Protein 8D8I (pdb70)

B-factor: mean 77.83, std 13.26, range [54.93, 126.54]

Sequence (221 aa):
PTVEDVISQVARAHREIFTRTVQEIWEDFSMSFTPAVREVVEFAKHIPGFRDLSQHDQVTLLKAGTFEVLMVRFASLFNVKDQTVMFLSRTTYSLQELGAMGMGDLLSAMFDFSEKLNSLALTEEELGLFTAVVLVSADRSGMENSASVEQLQETLLRALRALVLKNRPLETSRFTKLLLKLPDLRTLNNMHSEKLLSFRVTHRLITLADHIAQIITQDFA

Structure (mmCIF, N/CA/C/O backbone):
data_8D8I
#
_entry.id   8D8I
#
_cell.length_a   115.073
_cell.length_b   115.073
_cell.length_c   107.32
_cell.angle_alpha   90
_cell.angle_beta   90
_cell.angle_gamma   120
#
_symmetry.space_group_name_H-M   'H 3 2'
#
loop_
_entity.id
_entity.type
_entity.pdbx_description
1 polymer 'Nuclear receptor subfamily 1 group D member 1'
2 polymer 'Nuclear receptor corepressor 1'
3 non-polymer "(4S)-6-[([1,1'-biphenyl]-2-yl)oxy]-3-chloro[1,2,4]triazolo[4,3-b]pyridazine"
4 water water
#
loop_
_atom_site.group_PDB
_atom_site.id
_atom_site.type_symbol
_atom_site.label_atom_id
_atom_site.label_alt_id
_atom_site.label_comp_id
_atom_site.label_asym_id
_atom_site.label_entity_id
_atom_site.label_seq_id
_atom_site.pdbx_PDB_ins_code
_atom_site.Cartn_x
_atom_site.Cartn_y
_atom_site.Cartn_z
_atom_site.occupancy
_atom_site.B_iso_or_equiv
_atom_site.auth_seq_id
_atom_site.auth_comp_id
_atom_site.auth_asym_id
_atom_site.auth_atom_id
_atom_site.pdbx_PDB_model_num
ATOM 1 N N . PRO A 1 7 ? 0.514 -23.919 32.789 1 98.71 283 PRO A N 1
ATOM 2 C CA . PRO A 1 7 ? 0.229 -24.888 31.721 1 98.56 283 PRO A CA 1
ATOM 3 C C . PRO A 1 7 ? 1.081 -26.161 31.803 1 98.17 283 PRO A C 1
ATOM 4 O O . PRO A 1 7 ? 1.938 -26.293 32.688 1 98.05 283 PRO A O 1
ATOM 8 N N . THR A 1 8 ? 0.823 -27.119 30.897 1 97.64 284 THR A N 1
ATOM 9 C CA . THR A 1 8 ? 1.582 -28.364 30.889 1 97.67 284 THR A CA 1
ATOM 10 C C . THR A 1 8 ? 2.94 -28.197 30.202 1 96.83 284 THR A C 1
ATOM 11 O O . THR A 1 8 ? 3.144 -27.211 29.496 1 97.05 284 THR A O 1
ATOM 15 N N . VAL A 1 9 ? 3.87 -29.151 30.404 1 95.79 285 VAL A N 1
ATOM 16 C CA . VAL A 1 9 ? 5.212 -29.107 29.809 1 95.2 285 VAL A CA 1
ATOM 17 C C . VAL A 1 9 ? 5.148 -29.054 28.264 1 94.74 285 VAL A C 1
ATOM 18 O O . VAL A 1 9 ? 5.858 -28.244 27.661 1 95.06 285 VAL A O 1
ATOM 22 N N . GLU A 1 10 ? 4.26 -29.849 27.636 1 93.6 286 GLU A N 1
ATOM 23 C CA . GLU A 1 10 ? 4.119 -29.818 26.18 1 92.73 286 GLU A CA 1
ATOM 24 C C . GLU A 1 10 ? 3.539 -28.497 25.677 1 91.31 286 GLU A C 1
ATOM 25 O O . GLU A 1 10 ? 3.8 -28.147 24.536 1 91.68 286 GLU A O 1
ATOM 31 N N . ASP A 1 11 ? 2.806 -27.739 26.52 1 89.9 287 ASP A N 1
ATOM 32 C CA . ASP A 1 11 ? 2.264 -26.417 26.154 1 89.11 287 ASP A CA 1
ATOM 33 C C . ASP A 1 11 ? 3.403 -25.386 26.097 1 87.17 287 ASP A C 1
ATOM 34 O O . ASP A 1 11 ? 3.448 -24.557 25.186 1 87 287 ASP A O 1
ATOM 39 N N . VAL A 1 12 ? 4.319 -25.452 27.085 1 85.51 288 VAL A N 1
ATOM 40 C CA . VAL A 1 12 ? 5.494 -24.589 27.207 1 84.18 288 VAL A CA 1
ATOM 41 C C . VAL A 1 12 ? 6.43 -24.798 26.015 1 82.53 288 VAL A C 1
ATOM 42 O O . VAL A 1 12 ? 6.732 -23.837 25.319 1 82.62 288 VAL A O 1
ATOM 46 N N . ILE A 1 13 ? 6.827 -26.054 25.729 1 81.12 289 ILE A N 1
ATOM 47 C CA . ILE A 1 13 ? 7.682 -26.379 24.585 1 80.56 289 ILE A CA 1
ATOM 48 C C . ILE A 1 13 ? 7.079 -25.861 23.277 1 80.86 289 ILE A C 1
ATOM 49 O O . ILE A 1 13 ? 7.744 -25.112 22.571 1 80.8 289 ILE A O 1
ATOM 54 N N . SER A 1 14 ? 5.799 -26.187 23.006 1 81.12 290 SER A N 1
ATOM 55 C CA . SER A 1 14 ? 5.095 -25.774 21.791 1 82.12 290 SER A CA 1
ATOM 56 C C . SER A 1 14 ? 5.022 -24.263 21.608 1 81.93 290 SER A C 1
ATOM 57 O O . SER A 1 14 ? 5.247 -23.767 20.509 1 81.65 290 SER A O 1
ATOM 60 N N . GLN A 1 15 ? 4.708 -23.535 22.685 1 81.85 291 GLN A N 1
ATOM 61 C CA . GLN A 1 15 ? 4.552 -22.092 22.615 1 82 291 GLN A CA 1
ATOM 62 C C . GLN A 1 15 ? 5.876 -21.329 22.484 1 81.55 291 GLN A C 1
ATOM 63 O O . GLN A 1 15 ? 5.991 -20.431 21.64 1 81.57 291 GLN A O 1
ATOM 69 N N . VAL A 1 16 ? 6.866 -21.689 23.321 1 80.74 292 VAL A N 1
ATOM 70 C CA . VAL A 1 16 ? 8.199 -21.086 23.312 1 80.4 292 VAL A CA 1
ATOM 71 C C . VAL A 1 16 ? 8.923 -21.352 21.965 1 80.2 292 VAL A C 1
ATOM 72 O O . VAL A 1 16 ? 9.564 -20.446 21.421 1 80.22 292 VAL A O 1
ATOM 76 N N . ALA A 1 17 ? 8.79 -22.584 21.415 1 79.71 293 ALA A N 1
ATOM 77 C CA . ALA A 1 17 ? 9.415 -22.962 20.137 1 79.32 293 ALA A CA 1
ATOM 78 C C . ALA A 1 17 ? 8.757 -22.287 18.934 1 78.88 293 ALA A C 1
ATOM 79 O O . ALA A 1 17 ? 9.433 -21.979 17.949 1 78.72 293 ALA A O 1
ATOM 81 N N . ARG A 1 18 ? 7.446 -22.042 19.021 1 78.52 294 ARG A N 1
ATOM 82 C CA . ARG A 1 18 ? 6.714 -21.376 17.96 1 78.71 294 ARG A CA 1
ATOM 83 C C . ARG A 1 18 ? 7.169 -19.926 17.869 1 78.05 294 ARG A C 1
ATOM 84 O O . ARG A 1 18 ? 7.567 -19.486 16.781 1 78.14 294 ARG A O 1
ATOM 92 N N . ALA A 1 19 ? 7.185 -19.201 19.016 1 77.02 295 ALA A N 1
ATOM 93 C CA . ALA A 1 19 ? 7.65 -17.812 19.05 1 76.79 295 ALA A CA 1
ATOM 94 C C . ALA A 1 19 ? 9.116 -17.68 18.626 1 76.98 295 ALA A C 1
ATOM 95 O O . ALA A 1 19 ? 9.505 -16.667 18.052 1 77.48 295 ALA A O 1
ATOM 97 N N . HIS A 1 20 ? 9.921 -18.711 18.88 1 76.47 296 HIS A N 1
ATOM 98 C CA . HIS A 1 20 ? 11.318 -18.731 18.497 1 76.6 296 HIS A CA 1
ATOM 99 C C . HIS A 1 20 ? 11.485 -18.74 16.963 1 77.85 296 HIS A C 1
ATOM 100 O O . HIS A 1 20 ? 12.345 -18.029 16.442 1 77.87 296 HIS A O 1
ATOM 107 N N . ARG A 1 21 ? 10.646 -19.506 16.239 1 78.83 297 ARG A N 1
ATOM 108 C CA . ARG A 1 21 ? 10.682 -19.551 14.771 1 80.09 297 ARG A CA 1
ATOM 109 C C . ARG A 1 21 ? 10.098 -18.274 14.148 1 81.29 297 ARG A C 1
ATOM 110 O O . ARG A 1 21 ? 10.615 -17.812 13.133 1 81.24 297 ARG A O 1
ATOM 118 N N . GLU A 1 22 ? 8.981 -17.747 14.715 1 82.2 298 GLU A N 1
ATOM 119 C CA . GLU A 1 22 ? 8.295 -16.548 14.216 1 83.34 298 GLU A CA 1
ATOM 120 C C . GLU A 1 22 ? 9.174 -15.304 14.307 1 84.11 298 GLU A C 1
ATOM 121 O O . GLU A 1 22 ? 9.325 -14.59 13.317 1 84.77 298 GLU A O 1
ATOM 127 N N . ILE A 1 23 ? 9.75 -15.037 15.497 1 83.92 299 ILE A N 1
ATOM 128 C CA . ILE A 1 23 ? 10.524 -13.834 15.792 1 84.01 299 ILE A CA 1
ATOM 129 C C . ILE A 1 23 ? 11.999 -13.883 15.385 1 84.91 299 ILE A C 1
ATOM 130 O O . ILE A 1 23 ? 12.48 -12.952 14.739 1 85.14 299 ILE A O 1
ATOM 135 N N . PHE A 1 24 ? 12.723 -14.938 15.771 1 85.54 300 PHE A N 1
ATOM 136 C CA . PHE A 1 24 ? 14.154 -15.015 15.498 1 86.47 300 PHE A CA 1
ATOM 137 C C . PHE A 1 24 ? 14.504 -15.581 14.087 1 88.9 300 PHE A C 1
ATOM 138 O O . PHE A 1 24 ? 14.928 -14.81 13.214 1 89.45 300 PHE A O 1
ATOM 146 N N . THR A 1 25 ? 14.323 -16.907 13.872 1 89.94 301 THR A N 1
ATOM 147 C CA . THR A 1 25 ? 14.628 -17.617 12.624 1 91.4 301 THR A CA 1
ATOM 148 C C . THR A 1 25 ? 13.749 -17.144 11.44 1 92.14 301 THR A C 1
ATOM 149 O O . THR A 1 25 ? 12.648 -17.655 11.216 1 92.31 301 THR A O 1
ATOM 153 N N . ARG A 1 53 ? 32.711 -1.54 3.477 1 105.92 430 ARG A N 1
ATOM 154 C CA . ARG A 1 53 ? 33.755 -2.18 4.28 1 106.49 430 ARG A CA 1
ATOM 155 C C . ARG A 1 53 ? 34.646 -1.188 5.043 1 106.15 430 ARG A C 1
ATOM 156 O O . ARG A 1 53 ? 35.745 -1.546 5.466 1 106.37 430 ARG A O 1
ATOM 164 N N . THR A 1 54 ? 34.167 0.044 5.236 1 105.44 431 THR A N 1
ATOM 165 C CA . THR A 1 54 ? 34.877 1.047 6.022 1 105.36 431 THR A CA 1
ATOM 166 C C . THR A 1 54 ? 34.269 1.073 7.432 1 104.89 431 THR A C 1
ATOM 167 O O . THR A 1 54 ? 33.07 0.84 7.59 1 104.91 431 THR A O 1
ATOM 171 N N . VAL A 1 55 ? 35.084 1.378 8.456 1 104.21 432 VAL A N 1
ATOM 172 C CA . VAL A 1 55 ? 34.671 1.399 9.871 1 103.96 432 VAL A CA 1
ATOM 173 C C . VAL A 1 55 ? 33.316 2.058 10.11 1 103.5 432 VAL A C 1
ATOM 174 O O . VAL A 1 55 ? 32.501 1.507 10.851 1 103.7 432 VAL A O 1
ATOM 178 N N . GLN A 1 56 ? 33.062 3.209 9.464 1 102.61 433 GLN A N 1
ATOM 179 C CA . GLN A 1 56 ? 31.793 3.897 9.645 1 102.27 433 GLN A CA 1
ATOM 180 C C . GLN A 1 56 ? 30.633 3.11 9.064 1 100.42 433 GLN A C 1
ATOM 181 O O . GLN A 1 56 ? 29.649 2.915 9.763 1 100.51 433 GLN A O 1
ATOM 187 N N . GLU A 1 57 ? 30.771 2.58 7.848 1 98.82 434 GLU A N 1
ATOM 188 C CA . GLU A 1 57 ? 29.713 1.767 7.244 1 98.06 434 GLU A CA 1
ATOM 189 C C . GLU A 1 57 ? 29.383 0.487 8.058 1 96.59 434 GLU A C 1
ATOM 190 O O . GLU A 1 57 ? 28.212 0.113 8.148 1 96.7 434 GLU A O 1
ATOM 196 N N . ILE A 1 58 ? 30.41 -0.145 8.686 1 94.87 435 ILE A N 1
ATOM 197 C CA . ILE A 1 58 ? 30.274 -1.339 9.536 1 93.24 435 ILE A CA 1
ATOM 198 C C . ILE A 1 58 ? 29.479 -1.019 10.81 1 91.02 435 ILE A C 1
ATOM 199 O O . ILE A 1 58 ? 28.714 -1.86 11.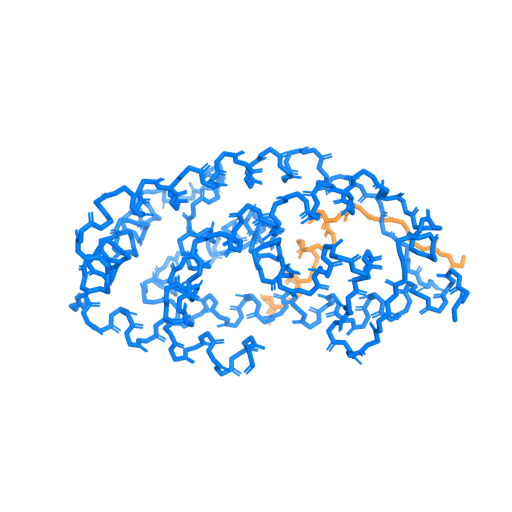274 1 90.93 435 ILE A O 1
ATOM 204 N N . TRP A 1 59 ? 29.643 0.2 11.356 1 89.1 436 TRP A N 1
ATOM 205 C CA . TRP A 1 59 ? 28.91 0.642 12.541 1 87.83 436 TRP A CA 1
ATOM 206 C C . TRP A 1 59 ? 27.449 0.977 12.234 1 87.58 436 TRP A C 1
ATOM 207 O O . TRP A 1 59 ? 26.619 0.913 13.131 1 86.94 436 TRP A O 1
ATOM 218 N N . GLU A 1 60 ? 27.134 1.35 10.971 1 88.06 437 GLU A N 1
ATOM 219 C CA . GLU A 1 60 ? 25.758 1.625 10.53 1 88.62 437 GLU A CA 1
ATOM 220 C C . GLU A 1 60 ? 25.065 0.283 10.326 1 88.04 437 GLU A C 1
ATOM 221 O O . GLU A 1 60 ? 23.916 0.128 10.733 1 87.88 437 GLU A O 1
ATOM 227 N N . ASP A 1 61 ? 25.757 -0.682 9.674 1 87.62 438 ASP A N 1
ATOM 228 C CA . ASP A 1 61 ? 25.219 -2.022 9.47 1 87.8 438 ASP A CA 1
ATOM 229 C C . ASP A 1 61 ? 25.018 -2.716 10.829 1 86.79 438 ASP A C 1
ATOM 230 O O . ASP A 1 61 ? 24.036 -3.434 11.004 1 86.8 438 ASP A O 1
ATOM 235 N N . PHE A 1 62 ? 25.942 -2.499 11.78 1 85.81 439 PHE A N 1
ATOM 236 C CA . PHE A 1 62 ? 25.825 -3.047 13.124 1 85.62 439 PHE A CA 1
ATOM 237 C C . PHE A 1 62 ? 24.596 -2.436 13.807 1 85.55 439 PHE A C 1
ATOM 238 O O . PHE A 1 62 ? 23.727 -3.178 14.224 1 85.7 439 PHE A O 1
ATOM 246 N N . SER A 1 63 ? 24.493 -1.103 13.857 1 85.15 440 SER A N 1
ATOM 247 C CA . SER A 1 63 ? 23.373 -0.428 14.493 1 85.65 440 SER A CA 1
ATOM 248 C C . SER A 1 63 ? 22.027 -0.822 13.911 1 86.36 440 SER A C 1
ATOM 249 O O . SER A 1 63 ? 21.081 -1.038 14.666 1 87.13 440 SER A O 1
ATOM 252 N N . MET A 1 64 ? 21.933 -0.927 12.587 1 86.16 441 MET A N 1
ATOM 253 C CA . MET A 1 64 ? 20.679 -1.3 11.942 1 86.73 441 MET A CA 1
ATOM 254 C C . MET A 1 64 ? 20.341 -2.791 12.082 1 85.49 441 MET A C 1
ATOM 255 O O . MET A 1 64 ? 19.196 -3.172 11.842 1 85.77 441 MET A O 1
ATOM 260 N N . SER A 1 65 ? 21.311 -3.631 12.488 1 83.78 442 SER A N 1
ATOM 261 C CA . SER A 1 65 ? 21.053 -5.044 12.723 1 82.44 442 SER A CA 1
ATOM 262 C C . SER A 1 65 ? 20.746 -5.276 14.192 1 80.59 442 SER A C 1
ATOM 263 O O . SER A 1 65 ? 19.815 -6.003 14.504 1 80.4 442 SER A O 1
ATOM 266 N N . PHE A 1 66 ? 21.524 -4.631 15.084 1 79.33 443 PHE A N 1
ATOM 267 C CA . PHE A 1 66 ? 21.488 -4.728 16.539 1 78.76 443 PHE A CA 1
ATOM 268 C C . PHE A 1 66 ? 20.214 -4.21 17.154 1 78.39 443 PHE A C 1
ATOM 269 O O . PHE A 1 66 ? 19.683 -4.858 18.05 1 78.35 443 PHE A O 1
ATOM 277 N N . THR A 1 67 ? 19.729 -3.031 16.724 1 77.83 444 THR A N 1
ATOM 278 C CA . THR A 1 67 ? 18.499 -2.472 17.301 1 77.28 444 THR A CA 1
ATOM 279 C C . THR A 1 67 ? 17.306 -3.427 17.088 1 76.51 444 THR A C 1
ATOM 280 O O . THR A 1 67 ? 16.801 -3.928 18.095 1 76.57 444 THR A O 1
ATOM 284 N N . PRO A 1 68 ? 16.926 -3.83 15.843 1 75.56 445 PRO A N 1
ATOM 285 C CA . PRO A 1 68 ? 15.836 -4.817 15.712 1 74.41 445 PRO A CA 1
ATOM 286 C C . PRO A 1 68 ? 16.101 -6.117 16.478 1 72.58 445 PRO A C 1
ATOM 287 O O . PRO A 1 68 ? 15.174 -6.625 17.095 1 72.63 445 PRO A O 1
ATOM 291 N N . ALA A 1 69 ? 17.361 -6.6 16.529 1 70.81 446 ALA A N 1
ATOM 292 C CA . ALA A 1 69 ? 17.705 -7.803 17.296 1 69.8 446 ALA A CA 1
ATOM 293 C C . ALA A 1 69 ? 17.277 -7.681 18.772 1 69.31 446 ALA A C 1
ATOM 294 O O . ALA A 1 69 ? 16.683 -8.613 19.302 1 69.55 446 ALA A O 1
ATOM 296 N N . VAL A 1 70 ? 17.52 -6.522 19.409 1 68.56 447 VAL A N 1
ATOM 297 C CA . VAL A 1 70 ? 17.122 -6.312 20.795 1 68.66 447 VAL A CA 1
ATOM 298 C C . VAL A 1 70 ? 15.609 -6.326 20.913 1 69.93 447 VAL A C 1
ATOM 299 O O . VAL A 1 70 ? 15.076 -7.01 21.791 1 69.97 447 VAL A O 1
ATOM 303 N N . ARG A 1 71 ? 14.908 -5.641 19.979 1 70.71 448 ARG A N 1
ATOM 304 C CA . ARG A 1 71 ? 13.44 -5.587 19.935 1 71.6 448 ARG A CA 1
ATOM 305 C C . ARG A 1 71 ? 12.868 -6.984 19.83 1 71.82 448 ARG A C 1
ATOM 306 O O . ARG A 1 71 ? 11.913 -7.295 20.538 1 72.5 448 ARG A O 1
ATOM 314 N N . GLU A 1 72 ? 13.488 -7.845 18.995 1 71.15 449 GLU A N 1
ATOM 315 C CA . GLU A 1 72 ? 13.091 -9.238 18.801 1 70.88 449 GLU A CA 1
ATOM 316 C C . GLU A 1 72 ? 13.142 -10.005 20.138 1 70.19 449 GLU A C 1
ATOM 317 O O . GLU A 1 72 ? 12.269 -10.828 20.389 1 69.9 449 GLU A O 1
ATOM 323 N N . VAL A 1 73 ? 14.147 -9.728 20.994 1 69.82 450 VAL A N 1
ATOM 324 C CA . VAL A 1 73 ? 14.264 -10.375 22.307 1 70.36 450 VAL A CA 1
ATOM 325 C C . VAL A 1 73 ? 13.069 -9.99 23.2 1 70.68 450 VAL A C 1
ATOM 326 O O . VAL A 1 73 ? 12.505 -10.836 23.894 1 71 450 VAL A O 1
ATOM 330 N N . VAL A 1 74 ? 12.674 -8.715 23.149 1 70.16 451 VAL A N 1
ATOM 331 C CA . VAL A 1 74 ? 11.552 -8.191 23.909 1 70.23 451 VAL A CA 1
ATOM 332 C C . VAL A 1 74 ? 10.25 -8.796 23.421 1 70.6 451 VAL A C 1
ATOM 333 O O . VAL A 1 74 ? 9.394 -9.143 24.241 1 71.06 451 VAL A O 1
ATOM 337 N N . GLU A 1 75 ? 10.093 -8.954 22.092 1 70.29 452 GLU A N 1
ATOM 338 C CA . GLU A 1 75 ? 8.868 -9.554 21.557 1 70.26 452 GLU A CA 1
ATOM 339 C C . GLU A 1 75 ? 8.808 -11.035 21.889 1 68.81 452 GLU A C 1
ATOM 340 O O . GLU A 1 75 ? 7.783 -11.504 22.349 1 68.93 452 GLU A O 1
ATOM 346 N N . PHE A 1 76 ? 9.935 -11.742 21.778 1 67.81 453 PHE A N 1
ATOM 347 C CA . PHE A 1 76 ? 10.038 -13.152 22.144 1 66.87 453 PHE A CA 1
ATOM 348 C C . PHE A 1 76 ? 9.704 -13.341 23.612 1 66.99 453 PHE A C 1
ATOM 349 O O . PHE A 1 76 ? 8.996 -14.285 23.942 1 66.67 453 PHE A O 1
ATOM 357 N N . ALA A 1 77 ? 10.18 -12.423 24.48 1 67.57 454 ALA A N 1
ATOM 358 C CA . ALA A 1 77 ? 9.93 -12.457 25.925 1 68.98 454 ALA A CA 1
ATOM 359 C C . ALA A 1 77 ? 8.428 -12.399 26.225 1 70.89 454 ALA A C 1
ATOM 360 O O . ALA A 1 77 ? 7.937 -13.193 27.027 1 71.3 454 ALA A O 1
ATOM 362 N N . LYS A 1 78 ? 7.676 -11.52 25.531 1 71.65 455 LYS A N 1
ATOM 363 C CA . LYS A 1 78 ? 6.228 -11.403 25.706 1 72.99 455 LYS A CA 1
ATOM 364 C C . LYS A 1 78 ? 5.532 -12.771 25.539 1 74.89 455 LYS A C 1
ATOM 365 O O . LYS A 1 78 ? 4.733 -13.175 26.394 1 75.18 455 LYS A O 1
ATOM 371 N N . HIS A 1 79 ? 5.972 -13.539 24.523 1 75.79 456 HIS A N 1
ATOM 372 C CA . HIS A 1 79 ? 5.47 -14.881 24.22 1 76.98 456 HIS A CA 1
ATOM 373 C C . HIS A 1 79 ? 6.022 -16.001 25.117 1 76.99 456 HIS A C 1
ATOM 374 O O . HIS A 1 79 ? 5.853 -17.171 24.779 1 77.02 456 HIS A O 1
ATOM 381 N N . ILE A 1 80 ? 6.66 -15.664 26.25 1 76.94 457 ILE A N 1
ATOM 382 C CA . ILE A 1 80 ? 7.138 -16.682 27.182 1 77.37 457 ILE A CA 1
ATOM 383 C C . ILE A 1 80 ? 6.069 -16.872 28.239 1 78.06 457 ILE A C 1
ATOM 384 O O . ILE A 1 80 ? 5.749 -15.933 28.975 1 78.43 457 ILE A O 1
ATOM 389 N N . PRO A 1 81 ? 5.501 -18.085 28.317 1 77.85 458 PRO A N 1
ATOM 390 C CA . PRO A 1 81 ? 4.452 -18.346 29.312 1 77.86 458 PRO A CA 1
ATOM 391 C C . PRO A 1 81 ? 4.828 -17.973 30.743 1 78.07 458 PRO A C 1
ATOM 392 O O . PRO A 1 81 ? 5.622 -18.672 31.381 1 78.05 458 PRO A O 1
ATOM 396 N N . GLY A 1 82 ? 4.229 -16.885 31.231 1 77.71 459 GLY A N 1
ATOM 397 C CA . GLY A 1 82 ? 4.449 -16.397 32.588 1 77.37 459 GLY A CA 1
ATOM 398 C C . GLY A 1 82 ? 5.203 -15.088 32.685 1 76.78 459 GLY A C 1
ATOM 399 O O . GLY A 1 82 ? 5.311 -14.525 33.773 1 76.63 459 GLY A O 1
ATOM 400 N N . PHE A 1 83 ? 5.745 -14.6 31.563 1 76.43 460 PHE A N 1
ATOM 401 C CA . PHE A 1 83 ? 6.532 -13.38 31.573 1 76.59 460 PHE A CA 1
ATOM 402 C C . PHE A 1 83 ? 5.692 -12.134 31.767 1 77.68 460 PHE A C 1
ATOM 403 O O . PHE A 1 83 ? 6.099 -11.266 32.529 1 78.04 460 PHE A O 1
ATOM 411 N N . ARG A 1 84 ? 4.54 -12.016 31.076 1 78.24 461 ARG A N 1
ATOM 412 C CA . ARG A 1 84 ? 3.667 -10.837 31.195 1 79.04 461 ARG A CA 1
ATOM 413 C C . ARG A 1 84 ? 2.977 -10.716 32.587 1 79.34 461 ARG A C 1
ATOM 414 O O . ARG A 1 84 ? 2.615 -9.614 33.005 1 79.13 461 ARG A O 1
ATOM 422 N N . ASP A 1 85 ? 2.874 -11.845 33.317 1 79.62 462 ASP A N 1
ATOM 423 C CA . ASP A 1 85 ? 2.342 -11.931 34.682 1 80.6 462 ASP A CA 1
ATOM 424 C C . ASP A 1 85 ? 3.302 -11.223 35.694 1 81.3 462 ASP A C 1
ATOM 425 O O . ASP A 1 85 ? 2.849 -10.727 36.732 1 81.64 462 ASP A O 1
ATOM 430 N N . LEU A 1 86 ? 4.616 -11.155 35.387 1 81 463 LEU A N 1
ATOM 431 C CA . LEU A 1 86 ? 5.564 -10.433 36.243 1 80.99 463 LEU A CA 1
ATOM 432 C C . LEU A 1 86 ? 5.229 -8.94 36.173 1 81.66 463 LEU A C 1
ATOM 433 O O . LEU A 1 86 ? 4.66 -8.482 35.173 1 81.89 463 LEU A O 1
ATOM 438 N N . SER A 1 87 ? 5.609 -8.174 37.201 1 81.86 464 SER A N 1
ATOM 439 C CA . SER A 1 87 ? 5.368 -6.73 37.182 1 82.71 464 SER A CA 1
ATOM 440 C C . SER A 1 87 ? 6.19 -6.061 36.069 1 82.97 464 SER A C 1
ATOM 441 O O . SER A 1 87 ? 7.212 -6.599 35.642 1 83.26 464 SER A O 1
ATOM 444 N N . GLN A 1 88 ? 5.754 -4.889 35.603 1 82.71 465 GLN A N 1
ATOM 445 C CA . GLN A 1 88 ? 6.438 -4.139 34.548 1 83.04 465 GLN A CA 1
ATOM 446 C C . GLN A 1 88 ? 7.907 -3.897 34.863 1 82.67 465 GLN A C 1
ATOM 447 O O . GLN A 1 88 ? 8.741 -3.918 33.959 1 82.63 465 GLN A O 1
ATOM 453 N N . HIS A 1 89 ? 8.21 -3.666 36.151 1 82.24 466 HIS A N 1
ATOM 454 C CA . HIS A 1 89 ? 9.558 -3.417 36.651 1 82.03 466 HIS A CA 1
ATOM 455 C C . HIS A 1 89 ? 10.398 -4.676 36.501 1 80.94 466 HIS A C 1
ATOM 456 O O . HIS A 1 89 ? 11.506 -4.601 35.99 1 81.16 466 HIS A O 1
ATOM 463 N N . ASP A 1 90 ? 9.869 -5.825 36.927 1 79.59 467 ASP A N 1
ATOM 464 C CA . ASP A 1 90 ? 10.589 -7.091 36.857 1 78.77 467 ASP A CA 1
ATOM 465 C C . ASP A 1 90 ? 10.843 -7.552 35.405 1 77.72 467 ASP A C 1
ATOM 466 O O . ASP A 1 90 ? 11.886 -8.147 35.109 1 77.86 467 ASP A O 1
ATOM 471 N N . GLN A 1 91 ? 9.909 -7.257 34.505 1 76.3 468 GLN A N 1
ATOM 472 C CA . GLN A 1 91 ? 10.048 -7.627 33.106 1 75.41 468 GLN A CA 1
ATOM 473 C C . GLN A 1 91 ? 11.187 -6.847 32.466 1 75.07 468 GLN A C 1
ATOM 474 O O . GLN A 1 91 ? 12.002 -7.405 31.73 1 75.45 468 GLN A O 1
ATOM 480 N N . VAL A 1 92 ? 11.236 -5.551 32.75 1 74.22 469 VAL A N 1
ATOM 481 C CA . VAL A 1 92 ? 12.247 -4.648 32.251 1 73.61 469 VAL A CA 1
ATOM 482 C C . VAL A 1 92 ? 13.596 -4.97 32.881 1 73.06 469 VAL A C 1
ATOM 483 O O . VAL A 1 92 ? 14.596 -4.957 32.168 1 73.64 469 VAL A O 1
ATOM 487 N N . THR A 1 93 ? 13.621 -5.303 34.194 1 71.67 470 THR A N 1
ATOM 488 C CA . THR A 1 93 ? 14.833 -5.665 34.938 1 70.52 470 THR A CA 1
ATOM 489 C C . THR A 1 93 ? 15.466 -6.926 34.336 1 69.45 470 THR A C 1
ATOM 490 O O . THR A 1 93 ? 16.662 -6.921 34.05 1 69.87 470 THR A O 1
ATOM 494 N N . LEU A 1 94 ? 14.656 -7.966 34.066 1 68.25 471 LEU A N 1
ATOM 495 C CA . LEU A 1 94 ? 15.107 -9.205 33.412 1 67.56 471 LEU A CA 1
ATOM 496 C C . LEU A 1 94 ? 15.663 -8.915 32.004 1 66.88 471 LEU A C 1
ATOM 497 O O . LEU A 1 94 ? 16.725 -9.428 31.647 1 67.1 471 LEU A O 1
ATOM 502 N N . LEU A 1 95 ? 14.918 -8.144 31.183 1 65.77 472 LEU A N 1
ATOM 503 C CA . LEU A 1 95 ? 15.371 -7.845 29.833 1 65.36 472 LEU A CA 1
ATOM 504 C C . LEU A 1 95 ? 16.649 -7.04 29.843 1 65.29 472 LEU A C 1
ATOM 505 O O . LEU A 1 95 ? 17.487 -7.262 28.995 1 65.53 472 LEU A O 1
ATOM 510 N N . LYS A 1 96 ? 16.818 -6.125 30.795 1 65.1 473 LYS A N 1
ATOM 511 C CA . LYS A 1 96 ? 18.014 -5.289 30.853 1 65.26 473 LYS A CA 1
ATOM 512 C 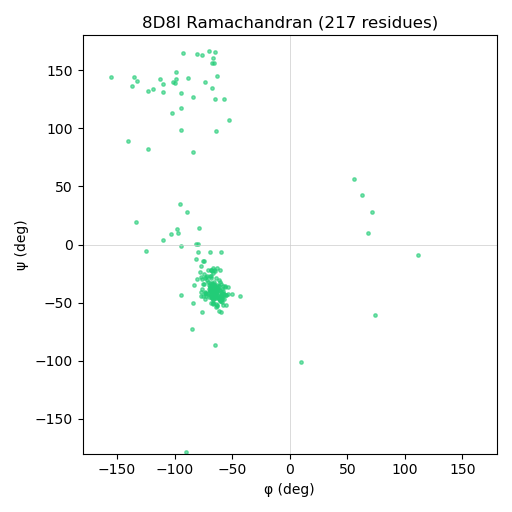C . LYS A 1 96 ? 19.264 -6.082 31.236 1 64.54 473 LYS A C 1
ATOM 513 O O . LYS A 1 96 ? 20.357 -5.776 30.751 1 64.69 473 LYS A O 1
ATOM 519 N N . ALA A 1 97 ? 19.091 -7.079 32.117 1 63.26 474 ALA A N 1
ATOM 520 C CA . ALA A 1 97 ? 20.149 -7.932 32.646 1 62.85 474 ALA A CA 1
ATOM 521 C C . ALA A 1 97 ? 20.538 -9.134 31.748 1 62.89 474 ALA A C 1
ATOM 522 O O . ALA A 1 97 ? 21.706 -9.543 31.732 1 63.38 474 ALA A O 1
ATOM 524 N N . GLY A 1 98 ? 19.558 -9.72 31.053 1 61.75 475 GLY A N 1
ATOM 525 C CA . GLY A 1 98 ? 19.8 -10.898 30.239 1 60.43 475 GLY A CA 1
ATOM 526 C C . GLY A 1 98 ? 19.743 -10.75 28.735 1 59.19 475 GLY A C 1
ATOM 527 O O . GLY A 1 98 ? 19.888 -11.765 28.057 1 59.71 475 GLY A O 1
ATOM 528 N N . THR A 1 99 ? 19.549 -9.531 28.178 1 57.66 476 THR A N 1
ATOM 529 C CA . THR A 1 99 ? 19.451 -9.395 26.71 1 57.48 476 THR A CA 1
ATOM 530 C C . THR A 1 99 ? 20.789 -9.583 26 1 57.58 476 THR A C 1
ATOM 531 O O . THR A 1 99 ? 20.819 -10.087 24.877 1 57.73 476 THR A O 1
ATOM 535 N N . PHE A 1 100 ? 21.903 -9.219 26.659 1 57.07 477 PHE A N 1
ATOM 536 C CA . PHE A 1 100 ? 23.229 -9.41 26.07 1 56.46 477 PHE A CA 1
ATOM 537 C C . PHE A 1 100 ? 23.479 -10.915 25.944 1 56.58 477 PHE A C 1
ATOM 538 O O . PHE A 1 100 ? 23.855 -11.382 24.862 1 56.42 477 PHE A O 1
ATOM 546 N N . GLU A 1 101 ? 23.151 -11.677 27.022 1 56.32 478 GLU A N 1
ATOM 547 C CA . GLU A 1 101 ? 23.319 -13.122 27.059 1 56.34 478 GLU A CA 1
ATOM 548 C C . GLU A 1 101 ? 22.459 -13.823 26.041 1 56.17 478 GLU A C 1
ATOM 549 O O . GLU A 1 101 ? 22.935 -14.751 25.404 1 56.24 478 GLU A O 1
ATOM 555 N N . VAL A 1 102 ? 21.223 -13.355 25.826 1 56.35 479 VAL A N 1
ATOM 556 C CA . VAL A 1 102 ? 20.336 -13.94 24.813 1 56.47 479 VAL A CA 1
ATOM 557 C C . VAL A 1 102 ? 20.916 -13.726 23.438 1 56.16 479 VAL A C 1
ATOM 558 O O . VAL A 1 102 ? 20.858 -14.64 22.616 1 56.29 479 VAL A O 1
ATOM 562 N N . LEU A 1 103 ? 21.476 -12.522 23.181 1 55.37 480 LEU A N 1
ATOM 563 C CA . LEU A 1 103 ? 22.089 -12.223 21.905 1 55.59 480 LEU A CA 1
ATOM 564 C C . LEU A 1 103 ? 23.319 -13.067 21.666 1 55.67 480 LEU A C 1
ATOM 565 O O . LEU A 1 103 ? 23.543 -13.435 20.535 1 56.28 480 LEU A O 1
ATOM 570 N N . MET A 1 104 ? 24.079 -13.433 22.701 1 55.14 481 MET A N 1
ATOM 571 C CA . MET A 1 104 ? 25.236 -14.318 22.534 1 55.37 481 MET A CA 1
ATOM 572 C C . MET A 1 104 ? 24.807 -15.712 22.075 1 56.85 481 MET A C 1
ATOM 573 O O . MET A 1 104 ? 25.484 -16.326 21.256 1 57.4 481 MET A O 1
ATOM 578 N N . VAL A 1 105 ? 23.653 -16.194 22.559 1 57.36 482 VAL A N 1
ATOM 579 C CA . VAL A 1 105 ? 23.091 -17.483 22.167 1 58.16 482 VAL A CA 1
ATOM 580 C C . VAL A 1 105 ? 22.465 -17.379 20.755 1 60.33 482 VAL A C 1
ATOM 581 O O . VAL A 1 105 ? 22.689 -18.241 19.891 1 60.56 482 VAL A O 1
ATOM 585 N N . ARG A 1 106 ? 21.715 -16.295 20.508 1 61.48 483 ARG A N 1
ATOM 586 C CA . ARG A 1 106 ? 21.068 -16.067 19.213 1 62.88 483 ARG A CA 1
ATOM 587 C C . ARG A 1 106 ? 22.104 -15.866 18.092 1 63.5 483 ARG A C 1
ATOM 588 O O . ARG A 1 106 ? 21.946 -16.452 17.014 1 64.24 483 ARG A O 1
ATOM 596 N N . PHE A 1 107 ? 23.169 -15.076 18.353 1 62.96 484 PHE A N 1
ATOM 597 C CA . PHE A 1 107 ? 24.217 -14.786 17.368 1 62.92 484 PHE A CA 1
ATOM 598 C C . PHE A 1 107 ? 25.265 -15.849 17.225 1 64.38 484 PHE A C 1
ATOM 599 O O . PHE A 1 107 ? 26.038 -15.757 16.28 1 65.34 484 PHE A O 1
ATOM 607 N N . ALA A 1 108 ? 25.332 -16.833 18.141 1 64.47 485 ALA A N 1
ATOM 608 C CA . ALA A 1 108 ? 26.309 -17.919 18.086 1 65.25 485 ALA A CA 1
ATOM 609 C C . ALA A 1 108 ? 26.365 -18.618 16.72 1 66.32 485 ALA A C 1
ATOM 610 O O . ALA A 1 108 ? 27.451 -18.883 16.233 1 66.71 485 ALA A O 1
ATOM 612 N N . SER A 1 109 ? 25.215 -18.894 16.091 1 66.93 486 SER A N 1
ATOM 613 C CA . SER A 1 109 ? 25.152 -19.532 14.767 1 68.07 486 SER A CA 1
ATOM 614 C C . SER A 1 109 ? 25.672 -18.621 13.627 1 69.81 486 SER A C 1
ATOM 615 O O . SER A 1 109 ? 26.042 -19.11 12.554 1 70.18 486 SER A O 1
ATOM 618 N N . LEU A 1 110 ? 25.686 -17.3 13.852 1 70.48 487 LEU A N 1
ATOM 619 C CA . LEU A 1 110 ? 26.202 -16.346 12.869 1 71.45 487 LEU A CA 1
ATOM 620 C C . LEU A 1 110 ? 27.733 -16.254 12.865 1 73.21 487 LEU A C 1
ATOM 621 O O . LEU A 1 110 ? 28.283 -15.469 12.104 1 73.68 487 LEU A O 1
ATOM 626 N N . PHE A 1 111 ? 28.417 -17.029 13.715 1 74.07 488 PHE A N 1
ATOM 627 C CA . PHE A 1 111 ? 29.864 -17.066 13.821 1 75.38 488 PHE A CA 1
ATOM 628 C C . PHE A 1 111 ? 30.325 -18.319 13.093 1 77.6 488 PHE A C 1
ATOM 629 O O . PHE A 1 111 ? 29.983 -19.436 13.495 1 78.04 488 PHE A O 1
ATOM 637 N N . ASN A 1 112 ? 31.04 -18.139 11.976 1 78.78 489 ASN A N 1
ATOM 638 C CA . ASN A 1 112 ? 31.553 -19.27 11.218 1 80.02 489 ASN A CA 1
ATOM 639 C C . ASN A 1 112 ? 32.954 -19.492 11.717 1 80.85 489 ASN A C 1
ATOM 640 O O . ASN A 1 112 ? 33.854 -18.774 11.317 1 80.63 489 ASN A O 1
ATOM 645 N N . VAL A 1 113 ? 33.13 -20.452 12.624 1 82.07 490 VAL A N 1
ATOM 646 C CA . VAL A 1 113 ? 34.418 -20.761 13.253 1 83.77 490 VAL A CA 1
ATOM 647 C C . VAL A 1 113 ? 35.514 -21.098 12.222 1 85.45 490 VAL A C 1
ATOM 648 O O . VAL A 1 113 ? 36.634 -20.593 12.333 1 85.51 490 VAL A O 1
ATOM 652 N N . LYS A 1 114 ? 35.166 -21.908 11.196 1 86.33 491 LYS A N 1
ATOM 653 C CA . LYS A 1 114 ? 36.078 -22.34 10.135 1 87.5 491 LYS A CA 1
ATOM 654 C C . LYS A 1 114 ? 36.544 -21.2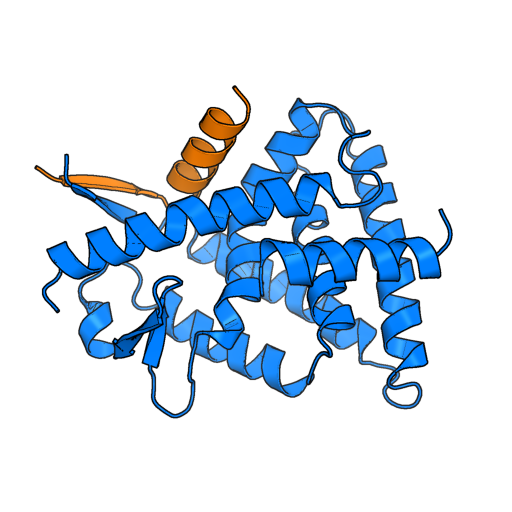02 9.219 1 87.77 491 LYS A C 1
ATOM 655 O O . LYS A 1 114 ? 37.747 -21.066 8.978 1 88.45 491 LYS A O 1
ATOM 661 N N . ASP A 1 115 ? 35.604 -20.397 8.696 1 87.01 492 ASP A N 1
ATOM 662 C CA . ASP A 1 115 ? 35.94 -19.277 7.814 1 86.85 492 ASP A CA 1
ATOM 663 C C . ASP A 1 115 ? 36.486 -18.046 8.571 1 85.99 492 ASP A C 1
ATOM 664 O O . ASP A 1 115 ? 37.054 -17.143 7.939 1 86.07 492 ASP A O 1
ATOM 669 N N . GLN A 1 116 ? 36.239 -17.981 9.903 1 84.89 493 GLN A N 1
ATOM 670 C CA . GLN A 1 116 ? 36.529 -16.849 10.778 1 83.97 493 GLN A CA 1
ATOM 671 C C . GLN A 1 116 ? 35.704 -15.63 10.311 1 83.63 493 GLN A C 1
ATOM 672 O O . GLN A 1 116 ? 36.215 -14.513 10.235 1 83.94 493 GLN A O 1
ATOM 678 N N . THR A 1 117 ? 34.423 -15.87 9.962 1 82.85 494 THR A N 1
ATOM 679 C CA . THR A 1 117 ? 33.509 -14.848 9.467 1 82.71 494 THR A CA 1
ATOM 680 C C . THR A 1 117 ? 32.24 -14.729 10.297 1 82.2 494 THR A C 1
ATOM 681 O O . THR A 1 117 ? 31.551 -15.723 10.523 1 82.68 494 THR A O 1
ATOM 685 N N . VAL A 1 118 ? 31.879 -13.504 10.658 1 81.08 495 VAL A N 1
ATOM 686 C CA . VAL A 1 118 ? 30.655 -13.271 11.405 1 80.72 495 VAL A CA 1
ATOM 687 C C . VAL A 1 118 ? 29.659 -12.567 10.477 1 80.79 495 VAL A C 1
ATOM 688 O O . VAL A 1 118 ? 30.018 -11.628 9.773 1 80.84 495 VAL A O 1
ATOM 692 N N . MET A 1 119 ? 28.433 -13.074 10.424 1 80.66 496 MET A N 1
ATOM 693 C CA . MET A 1 119 ? 27.398 -12.486 9.602 1 81 496 MET A CA 1
ATOM 694 C C . MET A 1 119 ? 26.465 -11.667 10.479 1 81.17 496 MET A C 1
ATOM 695 O O . MET A 1 119 ? 26.156 -12.061 11.602 1 81.09 496 MET A O 1
ATOM 700 N N . PHE A 1 120 ? 26.044 -10.512 9.983 1 81.45 497 PHE A N 1
ATOM 701 C CA . PHE A 1 120 ? 25.113 -9.667 10.716 1 82.32 497 PHE A CA 1
ATOM 702 C C . PHE A 1 120 ? 23.669 -10.003 10.297 1 84.32 497 PHE A C 1
ATOM 703 O O . PHE A 1 120 ? 23.446 -10.684 9.288 1 84.47 497 PHE A O 1
ATOM 711 N N . LEU A 1 121 ? 22.688 -9.552 11.09 1 85.6 498 LEU A N 1
ATOM 712 C CA . LEU A 1 121 ? 21.268 -9.797 10.844 1 87.35 498 LEU A CA 1
ATOM 713 C C . LEU A 1 121 ? 20.738 -9.247 9.496 1 89.48 498 LEU A C 1
ATOM 714 O O . LEU A 1 121 ? 19.577 -9.494 9.145 1 89.86 498 LEU A O 1
ATOM 719 N N . SER A 1 122 ? 21.585 -8.495 8.76 1 90.25 499 SER A N 1
ATOM 720 C CA . SER A 1 122 ? 21.273 -7.96 7.434 1 91.41 499 SER A CA 1
ATOM 721 C C . SER A 1 122 ? 21.859 -8.847 6.308 1 92.92 499 SER A C 1
ATOM 722 O O . SER A 1 122 ? 21.925 -8.406 5.158 1 93.39 499 SER A O 1
ATOM 725 N N . ARG A 1 123 ? 22.31 -10.079 6.646 1 93.46 500 ARG A N 1
ATOM 726 C CA . ARG A 1 123 ? 22.921 -11.078 5.76 1 93.99 500 ARG A CA 1
ATOM 727 C C . ARG A 1 123 ? 24.314 -10.668 5.227 1 93.38 500 ARG A C 1
ATOM 728 O O . ARG A 1 123 ? 24.864 -11.375 4.392 1 93.72 500 ARG A O 1
ATOM 736 N N . THR A 1 124 ? 24.914 -9.589 5.762 1 92.52 501 THR A N 1
ATOM 737 C CA . THR A 1 124 ? 26.253 -9.145 5.352 1 92.29 501 THR A CA 1
ATOM 738 C C . THR A 1 124 ? 27.286 -9.944 6.124 1 91.09 501 THR A C 1
ATOM 739 O O . THR A 1 124 ? 27.24 -9.957 7.346 1 91.17 501 THR A O 1
ATOM 743 N N . THR A 1 125 ? 28.232 -10.572 5.435 1 90.15 502 THR A N 1
ATOM 744 C CA . THR A 1 125 ? 29.272 -11.373 6.088 1 89.97 502 THR A CA 1
ATOM 745 C C . THR A 1 125 ? 30.575 -10.556 6.227 1 90.02 502 THR A C 1
ATOM 746 O O . THR A 1 125 ? 30.894 -9.776 5.331 1 90.55 502 THR A O 1
ATOM 750 N N . TYR A 1 126 ? 31.311 -10.705 7.351 1 89.41 503 TYR A N 1
ATOM 751 C CA . TYR A 1 126 ? 32.549 -9.948 7.605 1 89.33 503 TYR A CA 1
ATOM 752 C C . TYR A 1 126 ? 33.663 -10.809 8.147 1 88.73 503 TYR A C 1
ATOM 753 O O . TYR A 1 126 ? 33.407 -11.643 9.005 1 88.84 503 TYR A O 1
ATOM 762 N N . SER A 1 127 ? 34.913 -10.521 7.762 1 88.02 504 SER A N 1
ATOM 763 C CA . SER A 1 127 ? 36.052 -11.244 8.316 1 87.96 504 SER A CA 1
ATOM 764 C C . SER A 1 127 ? 36.335 -10.741 9.744 1 88.4 504 SER A C 1
ATOM 765 O O . SER A 1 127 ? 35.879 -9.66 10.123 1 88.57 504 SER A O 1
ATOM 768 N N . LEU A 1 128 ? 37.102 -11.508 10.526 1 88.24 505 LEU A N 1
ATOM 769 C CA . LEU A 1 128 ? 37.493 -11.102 11.865 1 88.6 505 LEU A CA 1
ATOM 770 C C . LEU A 1 128 ? 38.368 -9.821 11.777 1 89.57 505 LEU A C 1
ATOM 771 O O . LEU A 1 128 ? 38.163 -8.875 12.546 1 89.61 505 LEU A O 1
ATOM 776 N N . GLN A 1 129 ? 39.323 -9.796 10.818 1 90.06 506 GLN A N 1
ATOM 777 C CA . GLN A 1 129 ? 40.245 -8.672 10.615 1 90.98 506 GLN A CA 1
ATOM 778 C C . GLN A 1 129 ? 39.514 -7.376 10.265 1 90.75 506 GLN A C 1
ATOM 779 O O . GLN A 1 129 ? 39.766 -6.332 10.87 1 90.85 506 GLN A O 1
ATOM 785 N N . GLU A 1 130 ? 38.56 -7.469 9.339 1 90.29 507 GLU A N 1
ATOM 786 C CA . GLU A 1 130 ? 37.685 -6.39 8.893 1 90.51 507 GLU A CA 1
ATOM 787 C C . GLU A 1 130 ? 36.951 -5.8 10.118 1 90.39 507 GLU A C 1
ATOM 788 O O . GLU A 1 130 ? 36.888 -4.584 10.265 1 90.98 507 GLU A O 1
ATOM 794 N N . LEU A 1 131 ? 36.46 -6.675 11.022 1 89.53 508 LEU A N 1
ATOM 795 C CA . LEU A 1 131 ? 35.76 -6.309 12.254 1 89.08 508 LEU A CA 1
ATOM 796 C C . LEU A 1 131 ? 36.671 -5.872 13.415 1 88.91 508 LEU A C 1
ATOM 797 O O . LEU A 1 131 ? 36.166 -5.462 14.455 1 89.14 508 LEU A O 1
ATOM 802 N N . GLY A 1 132 ? 37.982 -5.991 13.256 1 88.55 509 GLY A N 1
ATOM 803 C CA . GLY A 1 132 ? 38.938 -5.589 14.285 1 88.8 509 GLY A CA 1
ATOM 804 C C . GLY A 1 132 ? 38.942 -4.092 14.559 1 88.63 509 GLY A C 1
ATOM 805 O O . GLY A 1 132 ? 39.339 -3.662 15.644 1 88.34 509 GLY A O 1
ATOM 806 N N . ALA A 1 133 ? 38.459 -3.289 13.577 1 88.55 510 ALA A N 1
ATOM 807 C CA . ALA A 1 133 ? 38.341 -1.821 13.628 1 88.85 510 ALA A CA 1
ATOM 808 C C . ALA A 1 133 ? 37.269 -1.3 14.624 1 88.89 510 ALA A C 1
ATOM 809 O O . ALA A 1 133 ? 37.138 -0.092 14.838 1 89.02 510 ALA A O 1
ATOM 811 N N . MET A 1 134 ? 36.502 -2.207 15.219 1 88.46 511 MET A N 1
ATOM 812 C CA . MET A 1 134 ? 35.53 -1.861 16.25 1 88.44 511 MET A CA 1
ATOM 813 C C . MET A 1 134 ? 36.289 -1.967 17.604 1 88.6 511 MET A C 1
ATOM 814 O O . MET A 1 134 ? 37.497 -2.256 17.616 1 88.69 511 MET A O 1
ATOM 819 N N . GLY A 1 135 ? 35.612 -1.734 18.728 1 88.67 512 GLY A N 1
ATOM 820 C CA . GLY A 1 135 ? 36.253 -1.871 20.039 1 89.3 512 GLY A CA 1
ATOM 821 C C . GLY A 1 135 ? 36.631 -3.324 20.268 1 89.66 512 GLY A C 1
ATOM 822 O O . GLY A 1 135 ? 37.714 -3.755 19.87 1 90.09 512 GLY A O 1
ATOM 823 N N . MET A 1 136 ? 35.667 -4.09 20.791 1 89.38 513 MET A N 1
ATOM 824 C CA . MET A 1 136 ? 35.591 -5.535 21.066 1 89.16 513 MET A CA 1
ATOM 825 C C . MET A 1 136 ? 36.949 -6.289 20.905 1 88.82 513 MET A C 1
ATOM 826 O O . MET A 1 136 ? 37.79 -6.2 21.808 1 88.62 513 MET A O 1
ATOM 831 N N . GLY A 1 137 ? 37.148 -6.998 19.777 1 88.24 514 GLY A N 1
ATOM 832 C CA . GLY A 1 137 ? 38.345 -7.787 19.503 1 87.67 514 GLY A CA 1
ATOM 833 C C . GLY A 1 137 ? 38.383 -9.069 20.314 1 86.3 514 GLY A C 1
ATOM 834 O O . GLY A 1 137 ? 38.429 -10.177 19.759 1 86.39 514 GLY A O 1
ATOM 835 N N . ASP A 1 138 ? 38.393 -8.912 21.639 1 84.75 515 ASP A N 1
ATOM 836 C CA . ASP A 1 138 ? 38.35 -10.01 22.581 1 84 515 ASP A CA 1
ATOM 837 C C . ASP A 1 138 ? 36.938 -10.591 22.643 1 81.43 515 ASP A C 1
ATOM 838 O O . ASP A 1 138 ? 36.803 -11.795 22.827 1 81.73 515 ASP A O 1
ATOM 843 N N . LEU A 1 139 ? 35.891 -9.752 22.496 1 78.71 516 LEU A N 1
ATOM 844 C CA . LEU A 1 139 ? 34.516 -10.233 22.501 1 76.92 516 LEU A CA 1
ATOM 845 C C . LEU A 1 139 ? 34.275 -11.13 21.269 1 76.06 516 LEU A C 1
ATOM 846 O O . LEU A 1 139 ? 33.675 -12.195 21.396 1 76.55 516 LEU A O 1
ATOM 851 N N . LEU A 1 140 ? 34.791 -10.741 20.101 1 74.71 517 LEU A N 1
ATOM 852 C CA . LEU A 1 140 ? 34.606 -11.518 18.882 1 73.96 517 LEU A CA 1
ATOM 853 C C . LEU A 1 140 ? 35.271 -12.89 18.945 1 73.47 517 LEU A C 1
ATOM 854 O O . LEU A 1 140 ? 34.647 -13.861 18.534 1 73.48 517 LEU A O 1
ATOM 859 N N . SER A 1 141 ? 36.475 -13.002 19.524 1 73.3 518 SER A N 1
ATOM 860 C CA . SER A 1 141 ? 37.136 -14.311 19.643 1 73.66 518 SER A CA 1
ATOM 861 C C . SER A 1 141 ? 36.477 -15.17 20.731 1 72.87 518 SER A C 1
ATOM 862 O O . SER A 1 141 ? 36.379 -16.381 20.568 1 73.02 518 SER A O 1
ATOM 865 N N . ALA A 1 142 ? 35.986 -14.54 21.822 1 71.87 519 ALA A N 1
ATOM 866 C CA . ALA A 1 142 ? 35.234 -15.227 22.888 1 71.02 519 ALA A CA 1
ATOM 867 C C . ALA A 1 142 ? 33.933 -15.827 22.326 1 70.04 519 ALA A C 1
ATOM 868 O O . ALA A 1 142 ? 33.504 -16.899 22.744 1 70.11 519 ALA A O 1
ATOM 870 N N . MET A 1 143 ? 33.319 -15.127 21.373 1 69.26 520 MET A N 1
ATOM 871 C CA . MET A 1 143 ? 32.106 -15.558 20.707 1 69.33 520 MET A CA 1
ATOM 872 C C . MET A 1 143 ? 32.332 -16.747 19.806 1 69.43 520 MET A C 1
ATOM 873 O O . MET A 1 143 ? 31.436 -17.576 19.67 1 69.95 520 MET A O 1
ATOM 878 N N . PHE A 1 144 ? 33.514 -16.84 19.181 1 68.96 521 PHE A N 1
ATOM 879 C CA . PHE A 1 144 ? 33.857 -17.965 18.306 1 68.69 521 PHE A CA 1
ATOM 880 C C . PHE A 1 144 ? 33.985 -19.256 19.122 1 69.03 521 PHE A C 1
ATOM 881 O O . PHE A 1 144 ? 33.529 -20.309 18.681 1 68.95 521 PHE A O 1
ATOM 889 N N . ASP A 1 145 ? 34.567 -19.156 20.329 1 69.52 522 ASP A N 1
ATOM 890 C CA . ASP A 1 145 ? 34.765 -20.273 21.246 1 70.56 522 ASP A CA 1
ATOM 891 C C . ASP A 1 145 ? 33.433 -20.741 21.802 1 70.61 522 ASP A C 1
ATOM 892 O O . ASP A 1 145 ? 33.203 -21.948 21.898 1 70.48 522 ASP A O 1
ATOM 897 N N . PHE A 1 146 ? 32.562 -19.78 22.183 1 70.51 523 PHE A N 1
ATOM 898 C CA . PHE A 1 146 ? 31.255 -20.074 22.76 1 70.71 523 PHE A CA 1
ATOM 899 C C . PHE A 1 146 ? 30.327 -20.724 21.742 1 71.56 523 PHE A C 1
ATOM 900 O O . PHE A 1 146 ? 29.647 -21.686 22.087 1 72.35 523 PHE A O 1
ATOM 908 N N . SER A 1 147 ? 30.297 -20.224 20.506 1 71.52 524 SER A N 1
ATOM 909 C CA . SER A 1 147 ? 29.454 -20.811 19.471 1 72.32 524 SER A CA 1
ATOM 910 C C . SER A 1 147 ? 29.911 -22.217 19.126 1 72.3 524 SER A C 1
ATOM 911 O O . SER A 1 147 ? 29.084 -23.077 18.856 1 72.39 524 SER A O 1
ATOM 914 N N . GLU A 1 148 ? 31.222 -22.437 19.097 1 72.51 525 GLU A N 1
ATOM 915 C CA . GLU A 1 148 ? 31.815 -23.732 18.805 1 73.53 525 GLU A CA 1
ATOM 916 C C . GLU A 1 148 ? 31.396 -24.746 19.871 1 72.52 525 GLU A C 1
ATOM 917 O O . GLU A 1 148 ? 30.942 -25.84 19.534 1 72.7 525 GLU A O 1
ATOM 923 N N . LYS A 1 149 ? 31.485 -24.346 21.156 1 71.45 526 LYS A N 1
ATOM 924 C CA . LYS A 1 149 ? 31.068 -25.139 22.31 1 70.59 526 LYS A CA 1
ATOM 925 C C . LYS A 1 149 ? 29.569 -25.485 22.206 1 69.41 526 LYS A C 1
ATOM 926 O O . LYS A 1 149 ? 29.192 -26.648 22.362 1 69.57 526 LYS A O 1
ATOM 932 N N . LEU A 1 150 ? 28.72 -24.475 21.932 1 68.18 527 LEU A N 1
ATOM 933 C CA . LEU A 1 150 ? 27.274 -24.637 21.776 1 67.58 527 LEU A CA 1
ATOM 934 C C . LEU A 1 150 ? 26.904 -25.511 20.582 1 67.66 527 LEU A C 1
ATOM 935 O O . LEU A 1 150 ? 25.889 -26.198 20.62 1 67.96 527 LEU A O 1
ATOM 940 N N . ASN A 1 151 ? 27.749 -25.531 19.55 1 67.59 528 ASN A N 1
ATOM 941 C CA . ASN A 1 151 ? 27.544 -26.33 18.351 1 68.36 528 ASN A CA 1
ATOM 942 C C . ASN A 1 151 ? 27.679 -27.801 18.561 1 67.7 528 ASN A C 1
ATOM 943 O O . ASN A 1 151 ? 26.986 -28.572 17.897 1 68.06 528 ASN A O 1
ATOM 948 N N . SER A 1 152 ? 28.604 -28.208 19.428 1 66.63 529 SER A N 1
ATOM 949 C CA . SER A 1 152 ? 28.806 -29.618 19.72 1 66.3 529 SER A CA 1
ATOM 950 C C . SER A 1 152 ? 27.532 -30.283 20.311 1 65.48 529 SER A C 1
ATOM 951 O O . SER A 1 152 ? 27.384 -31.505 20.209 1 66.02 529 SER A O 1
ATOM 954 N N . LEU A 1 153 ? 26.601 -29.489 20.891 1 63.74 530 LEU A N 1
ATOM 955 C CA . LEU A 1 153 ? 25.372 -30.045 21.437 1 62.8 530 LEU A CA 1
ATOM 956 C C . LEU A 1 153 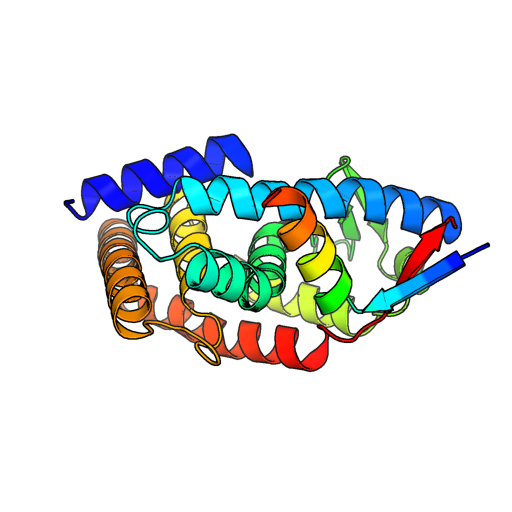? 24.384 -30.459 20.339 1 61.53 530 LEU A C 1
ATOM 957 O O . LEU A 1 153 ? 23.59 -31.369 20.549 1 61.35 530 LEU A O 1
ATOM 962 N N . ALA A 1 154 ? 24.426 -29.789 19.173 1 60.4 531 ALA A N 1
ATOM 963 C CA . ALA A 1 154 ? 23.506 -30.017 18.054 1 59.49 531 ALA A CA 1
ATOM 964 C C . ALA A 1 154 ? 22.053 -29.857 18.515 1 58.6 531 ALA A C 1
ATOM 965 O O . ALA A 1 154 ? 21.252 -30.785 18.416 1 59.36 531 ALA A O 1
ATOM 967 N N . LEU A 1 155 ? 21.737 -28.694 19.079 1 57.15 532 LEU A N 1
ATOM 968 C CA . LEU A 1 155 ? 20.398 -28.443 19.567 1 56.35 532 LEU A CA 1
ATOM 969 C C . LEU A 1 155 ? 19.423 -28.363 18.407 1 57.33 532 LEU A C 1
ATOM 970 O O . LEU A 1 155 ? 19.68 -27.691 17.415 1 57.62 532 LEU A O 1
ATOM 975 N N . THR A 1 156 ? 18.28 -29.017 18.542 1 57.77 533 THR A N 1
ATOM 976 C CA . THR A 1 156 ? 17.19 -28.895 17.576 1 58.21 533 THR A CA 1
ATOM 977 C C . THR A 1 156 ? 16.63 -27.47 17.744 1 60.33 533 THR A C 1
ATOM 978 O O . THR A 1 156 ? 16.903 -26.821 18.771 1 60.57 533 THR A O 1
ATOM 982 N N . GLU A 1 157 ? 15.805 -26.987 16.787 1 61.43 534 GLU A N 1
ATOM 983 C CA . GLU A 1 157 ? 15.24 -25.638 16.908 1 62.37 534 GLU A CA 1
ATOM 984 C C . GLU A 1 157 ? 14.439 -25.486 18.198 1 62.8 534 GLU A C 1
ATOM 985 O O . GLU A 1 157 ? 14.618 -24.483 18.885 1 63.28 534 GLU A O 1
ATOM 991 N N . GLU A 1 158 ? 13.658 -26.534 18.589 1 62.24 535 GLU A N 1
ATOM 992 C CA . GLU A 1 158 ? 12.861 -26.534 19.821 1 62.21 535 GLU A CA 1
ATOM 993 C C . GLU A 1 158 ? 13.782 -26.317 21.016 1 62.18 535 GLU A C 1
ATOM 994 O O . GLU A 1 158 ? 13.569 -25.382 21.791 1 62.87 535 GLU A O 1
ATOM 1000 N N . GLU A 1 159 ? 14.854 -27.138 21.112 1 61.2 536 GLU A N 1
ATOM 1001 C CA . GLU A 1 159 ? 15.832 -27.088 22.187 1 60.35 536 GLU A CA 1
ATOM 1002 C C . GLU A 1 159 ? 16.478 -25.737 22.262 1 60.39 536 GLU A C 1
ATOM 1003 O O . GLU A 1 159 ? 16.557 -25.178 23.346 1 61.27 536 GLU A O 1
ATOM 1009 N N . LEU A 1 160 ? 16.917 -25.18 21.129 1 59.82 537 LEU A N 1
ATOM 1010 C CA . LEU A 1 160 ? 17.559 -23.869 21.123 1 59.55 537 LEU A CA 1
ATOM 1011 C C . LEU A 1 160 ? 16.598 -22.771 21.599 1 59.76 537 LEU A C 1
ATOM 1012 O O . LEU A 1 160 ? 17.006 -21.868 22.331 1 60.32 537 LEU A O 1
ATOM 1017 N N . GLY A 1 161 ? 15.334 -22.873 21.2 1 58.98 538 GLY A N 1
ATOM 1018 C CA . GLY A 1 161 ? 14.311 -21.916 21.582 1 58.64 538 GLY A CA 1
ATOM 1019 C C . GLY A 1 161 ? 13.999 -21.975 23.056 1 58.83 538 GLY A C 1
ATOM 1020 O O . GLY A 1 161 ? 13.738 -20.947 23.682 1 59.16 538 GLY A O 1
ATOM 1021 N N . LEU A 1 162 ? 14.023 -23.179 23.623 1 58.48 539 LEU A N 1
ATOM 1022 C CA . LEU A 1 162 ? 13.756 -23.352 25.045 1 58.51 539 LEU A CA 1
ATOM 1023 C C . LEU A 1 162 ? 14.972 -22.956 25.882 1 58.44 539 LEU A C 1
ATOM 1024 O O . LEU A 1 162 ? 14.806 -22.501 26.998 1 59.03 539 LEU A O 1
ATOM 1029 N N . PHE A 1 163 ? 16.185 -23.075 25.335 1 57.84 540 PHE A N 1
ATOM 1030 C CA . PHE A 1 163 ? 17.406 -22.658 26.014 1 57.35 540 PHE A CA 1
ATOM 1031 C C . PHE A 1 163 ? 17.476 -21.132 26.032 1 56.95 540 PHE A C 1
ATOM 1032 O O . PHE A 1 163 ? 17.814 -20.554 27.058 1 57.42 540 PHE A O 1
ATOM 1040 N N . THR A 1 164 ? 17.122 -20.482 24.918 1 56.09 541 THR A N 1
ATOM 1041 C CA . THR A 1 164 ? 17.088 -19.023 24.785 1 56.06 541 THR A CA 1
ATOM 1042 C C . THR A 1 164 ? 16.125 -18.408 25.845 1 56.82 541 THR A C 1
ATOM 1043 O O . THR A 1 164 ? 16.39 -17.331 26.392 1 57.27 541 THR A O 1
ATOM 1047 N N . ALA A 1 165 ? 15.022 -19.11 26.15 1 56.68 542 ALA A N 1
ATOM 1048 C CA . ALA A 1 165 ? 14.052 -18.634 27.128 1 57.01 542 ALA A CA 1
ATOM 1049 C C . ALA A 1 165 ? 14.64 -18.785 28.539 1 57.95 542 ALA A C 1
ATOM 1050 O O . ALA A 1 165 ? 14.516 -17.877 29.344 1 57.87 542 ALA A O 1
ATOM 1052 N N . VAL A 1 166 ? 15.315 -19.916 28.81 1 58.72 543 VAL A N 1
ATOM 1053 C CA . VAL A 1 166 ? 15.987 -20.21 30.069 1 60.2 543 VAL A CA 1
ATOM 1054 C C . VAL A 1 166 ? 17.082 -19.138 30.322 1 62.33 543 VAL A C 1
ATOM 1055 O O . VAL A 1 166 ? 17.195 -18.63 31.444 1 63.02 543 VAL A O 1
ATOM 1059 N N . VAL A 1 167 ? 17.89 -18.811 29.289 1 62.57 544 VAL A N 1
ATOM 1060 C CA . VAL A 1 167 ? 18.96 -17.817 29.412 1 63.38 544 VAL A CA 1
ATOM 1061 C C . VAL A 1 167 ? 18.397 -16.463 29.839 1 64.06 544 VAL A C 1
ATOM 1062 O O . VAL A 1 167 ? 18.923 -15.85 30.765 1 64.74 544 VAL A O 1
ATOM 1066 N N . LEU A 1 168 ? 17.312 -16.023 29.203 1 63.96 545 LEU A N 1
ATOM 1067 C CA . LEU A 1 168 ? 16.656 -14.764 29.521 1 64.56 545 LEU A CA 1
ATOM 1068 C C . LEU A 1 168 ? 16.146 -14.703 30.981 1 65.83 545 LEU A C 1
ATOM 1069 O O . LEU A 1 168 ? 16.418 -13.72 31.676 1 65.94 545 LEU A O 1
ATOM 1074 N N . VAL A 1 169 ? 15.446 -15.75 31.457 1 66.17 546 VAL A N 1
ATOM 1075 C CA . VAL A 1 169 ? 14.94 -15.758 32.836 1 67.24 546 VAL A CA 1
ATOM 1076 C C . VAL A 1 169 ? 15.995 -16.161 33.892 1 68.44 546 VAL A C 1
ATOM 1077 O O . VAL A 1 169 ? 15.684 -16.22 35.086 1 68.41 546 VAL A O 1
ATOM 1081 N N . SER A 1 170 ? 17.233 -16.445 33.466 1 69.26 547 SER A N 1
ATOM 1082 C CA . SER A 1 170 ? 18.292 -16.851 34.389 1 70.36 547 SER A CA 1
ATOM 1083 C C . SER A 1 170 ? 19.316 -15.749 34.715 1 72.63 547 SER A C 1
ATOM 1084 O O . SER A 1 170 ? 20.32 -16.029 35.364 1 73.03 547 SER A O 1
ATOM 1087 N N . ALA A 1 171 ? 19.048 -14.501 34.289 1 74.26 548 ALA A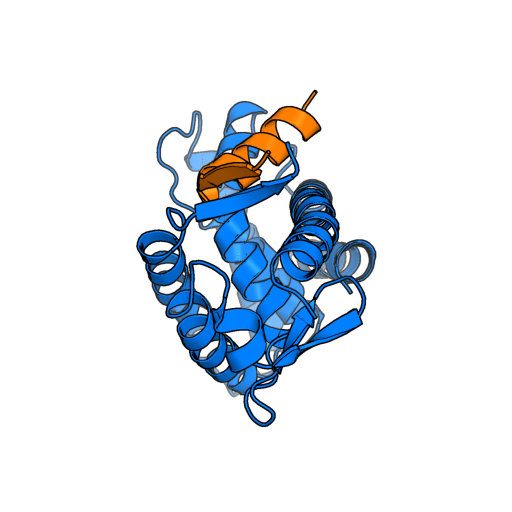 N 1
ATOM 1088 C CA . ALA A 1 171 ? 19.859 -13.305 34.518 1 76.2 548 ALA A CA 1
ATOM 1089 C C . ALA A 1 171 ? 19.924 -12.932 36.023 1 78.76 548 ALA A C 1
ATOM 1090 O O . ALA A 1 171 ? 19.137 -13.446 36.828 1 78.96 548 ALA A O 1
ATOM 1092 N N . ASP A 1 172 ? 20.864 -12.049 36.411 1 80.72 549 ASP A N 1
ATOM 1093 C CA . ASP A 1 172 ? 20.997 -11.63 37.806 1 83.28 549 ASP A CA 1
ATOM 1094 C C . ASP A 1 172 ? 19.701 -11.017 38.347 1 84.78 549 ASP A C 1
ATOM 1095 O O . ASP A 1 172 ? 19.148 -10.095 37.743 1 85.26 549 ASP A O 1
ATOM 1100 N N . ARG A 1 173 ? 19.197 -11.563 39.462 1 85.26 550 ARG A N 1
ATOM 1101 C CA . ARG A 1 173 ? 17.939 -11.102 40.033 1 86.07 550 ARG A CA 1
ATOM 1102 C C . ARG A 1 173 ? 18.098 -9.964 41.042 1 87.84 550 ARG A C 1
ATOM 1103 O O . ARG A 1 173 ? 17.283 -9.826 41.961 1 88.39 550 ARG A O 1
ATOM 1111 N N . SER A 1 174 ? 19.145 -9.157 40.88 1 88.53 551 SER A N 1
ATOM 1112 C CA . SER A 1 174 ? 19.348 -7.995 41.735 1 89.82 551 SER A CA 1
ATOM 1113 C C . SER A 1 174 ? 18.301 -6.938 41.295 1 90.87 551 SER A C 1
ATOM 1114 O O . SER A 1 174 ? 18.03 -6.793 40.092 1 91.13 551 SER A O 1
ATOM 1117 N N . GLY A 1 175 ? 17.71 -6.242 42.265 1 90.84 552 GLY A N 1
ATOM 1118 C CA . GLY A 1 175 ? 16.725 -5.204 41.988 1 91.07 552 GLY A CA 1
ATOM 1119 C C . GLY A 1 175 ? 15.383 -5.704 41.497 1 90.96 552 GLY A C 1
ATOM 1120 O O . GLY A 1 175 ? 14.689 -4.998 40.765 1 90.89 552 GLY A O 1
ATOM 1121 N N . MET A 1 176 ? 15.011 -6.927 41.879 1 90.84 553 MET A N 1
ATOM 1122 C CA . MET A 1 176 ? 13.719 -7.482 41.485 1 91.01 553 MET A CA 1
ATOM 1123 C C . MET A 1 176 ? 12.731 -7.197 42.6 1 91.36 553 MET A C 1
ATOM 1124 O O . MET A 1 176 ? 13.021 -7.497 43.758 1 91.17 553 MET A O 1
ATOM 1129 N N . GLU A 1 177 ? 11.557 -6.641 42.254 1 91.48 554 GLU A N 1
ATOM 1130 C CA . GLU A 1 177 ? 10.472 -6.408 43.213 1 91.75 554 GLU A CA 1
ATOM 1131 C C . GLU A 1 177 ? 10.013 -7.758 43.784 1 91.41 554 GLU A C 1
ATOM 1132 O O . GLU A 1 177 ? 9.755 -7.859 44.983 1 91.91 554 GLU A O 1
ATOM 1138 N N . ASN A 1 178 ? 9.956 -8.802 42.93 1 90.26 555 ASN A N 1
ATOM 1139 C CA . ASN A 1 178 ? 9.539 -10.126 43.347 1 89.67 555 ASN A CA 1
ATOM 1140 C C . ASN A 1 178 ? 10.394 -11.2 42.68 1 89.58 555 ASN A C 1
ATOM 1141 O O . ASN A 1 178 ? 10.028 -11.701 41.616 1 90.19 555 ASN A O 1
ATOM 1146 N N . SER A 1 179 ? 11.517 -11.573 43.307 1 88.55 556 SER A N 1
ATOM 1147 C CA . SER A 1 179 ? 12.396 -12.606 42.761 1 88.03 556 SER A CA 1
ATOM 1148 C C . SER A 1 179 ? 11.756 -13.995 42.754 1 87.18 556 SER A C 1
ATOM 1149 O O . SER A 1 179 ? 12.167 -14.852 41.965 1 87.44 556 SER A O 1
ATOM 1152 N N . ALA A 1 180 ? 10.78 -14.225 43.646 1 85.77 557 ALA A N 1
ATOM 1153 C CA . ALA A 1 180 ? 10.091 -15.495 43.759 1 84.85 557 ALA A CA 1
ATOM 1154 C C . ALA A 1 180 ? 9.319 -15.802 42.498 1 83.88 557 ALA A C 1
ATOM 1155 O O . ALA A 1 180 ? 9.318 -16.95 42.063 1 83.81 557 ALA A O 1
ATOM 1157 N N . SER A 1 181 ? 8.669 -14.794 41.905 1 82.99 558 SER A N 1
ATOM 1158 C CA . SER A 1 181 ? 7.904 -15.012 40.689 1 83.14 558 SER A CA 1
ATOM 1159 C C . SER A 1 181 ? 8.82 -15.413 39.536 1 82.37 558 SER A C 1
ATOM 1160 O O . SER A 1 181 ? 8.463 -16.294 38.753 1 82.62 558 SER A O 1
ATOM 1163 N N . VAL A 1 182 ? 10.006 -14.787 39.46 1 81.2 559 VAL A N 1
ATOM 1164 C CA . VAL A 1 182 ? 11.013 -15.037 38.439 1 80.68 559 VAL A CA 1
ATOM 1165 C C . VAL A 1 182 ? 11.607 -16.423 38.615 1 80.48 559 VAL A C 1
ATOM 1166 O O . VAL A 1 182 ? 11.749 -17.15 37.63 1 81.03 559 VAL A O 1
ATOM 1170 N N . GLU A 1 183 ? 11.892 -16.82 39.865 1 79.36 560 GLU A N 1
ATOM 1171 C CA . GLU A 1 183 ? 12.447 -18.137 40.159 1 78.81 560 GLU A CA 1
ATOM 1172 C C . GLU A 1 183 ? 11.476 -19.265 39.758 1 78.25 560 GLU A C 1
ATOM 1173 O O . GLU A 1 183 ? 11.905 -20.313 39.275 1 78.44 560 GLU A O 1
ATOM 1179 N N . GLN A 1 184 ? 10.169 -19.034 39.91 1 77.52 561 GLN A N 1
ATOM 1180 C CA . GLN A 1 184 ? 9.16 -20.023 39.532 1 77.25 561 GLN A CA 1
ATOM 1181 C C . GLN A 1 184 ? 8.956 -20.082 38.006 1 75.57 561 GLN A C 1
ATOM 1182 O O . GLN A 1 184 ? 8.609 -21.129 37.466 1 75.77 561 GLN A O 1
ATOM 1188 N N . LEU A 1 185 ? 9.167 -18.959 37.322 1 73.64 562 LEU A N 1
ATOM 1189 C CA . LEU A 1 185 ? 9.111 -18.871 35.868 1 72.69 562 LEU A CA 1
ATOM 1190 C C . LEU A 1 185 ? 10.337 -19.622 35.281 1 71.64 562 LEU A C 1
ATOM 1191 O O . LEU A 1 185 ? 10.222 -20.325 34.269 1 71.09 562 LEU A O 1
ATOM 1196 N N . GLN A 1 186 ? 11.496 -19.491 35.954 1 70.73 563 GLN A N 1
ATOM 1197 C CA . GLN A 1 186 ? 12.735 -20.137 35.592 1 70.29 563 GLN A CA 1
ATOM 1198 C C . GLN A 1 186 ? 12.621 -21.633 35.718 1 70.71 563 GLN A C 1
ATOM 1199 O O . GLN A 1 186 ? 13.05 -22.333 34.808 1 71.74 563 GLN A O 1
ATOM 1205 N N . GLU A 1 187 ? 12.01 -22.135 36.798 1 70.03 564 GLU A N 1
ATOM 1206 C CA . GLU A 1 187 ? 11.864 -23.576 36.979 1 70.32 564 GLU A CA 1
ATOM 1207 C C . GLU A 1 187 ? 10.816 -24.197 36.033 1 69.79 564 GLU A C 1
ATOM 1208 O O . GLU A 1 187 ? 10.948 -25.355 35.632 1 69.45 564 GLU A O 1
ATOM 1214 N N . THR A 1 188 ? 9.822 -23.41 35.618 1 69.47 565 THR A N 1
ATOM 1215 C CA . THR A 1 188 ? 8.817 -23.871 34.665 1 69.61 565 THR A CA 1
ATOM 1216 C C . THR A 1 188 ? 9.499 -24.109 33.311 1 69.53 565 THR A C 1
ATOM 1217 O O . THR A 1 188 ? 9.315 -25.17 32.718 1 70.43 565 THR A O 1
ATOM 1221 N N . LEU A 1 189 ? 10.341 -23.162 32.862 1 68.26 566 LEU A N 1
ATOM 1222 C CA . LEU A 1 189 ? 11.084 -23.324 31.615 1 67.59 566 LEU A CA 1
ATOM 1223 C C . LEU A 1 189 ? 12.177 -24.408 31.776 1 67.44 566 LEU A C 1
ATOM 1224 O O . LEU A 1 189 ? 12.439 -25.153 30.833 1 67.35 566 LEU A O 1
ATOM 1229 N N . LEU A 1 190 ? 12.787 -24.521 32.974 1 67.12 567 LEU A N 1
ATOM 1230 C CA . LEU A 1 190 ? 13.81 -25.534 33.226 1 67.67 567 LEU A CA 1
ATOM 1231 C C . LEU A 1 190 ? 13.272 -26.952 33.26 1 68.59 567 LEU A C 1
ATOM 1232 O O . LEU A 1 190 ? 14.007 -27.885 32.967 1 69.23 567 LEU A O 1
ATOM 1237 N N . ARG A 1 191 ? 12.005 -27.13 33.621 1 68.83 568 ARG A N 1
ATOM 1238 C CA . ARG A 1 191 ? 11.379 -28.453 33.638 1 69.35 568 ARG A CA 1
ATOM 1239 C C . ARG A 1 191 ? 11.027 -28.905 32.224 1 68 568 ARG A C 1
ATOM 1240 O O . ARG A 1 191 ? 11.217 -30.074 31.886 1 68.2 568 ARG A O 1
ATOM 1248 N N . ALA A 1 192 ? 10.513 -27.971 31.406 1 66.41 569 ALA A N 1
ATOM 1249 C CA . ALA A 1 192 ? 10.162 -28.227 30.025 1 65.85 569 ALA A CA 1
ATOM 1250 C C . ALA A 1 192 ? 11.429 -28.573 29.232 1 66.09 569 ALA A C 1
ATOM 1251 O O . ALA A 1 192 ? 11.392 -29.458 28.391 1 66.32 569 ALA A O 1
ATOM 1253 N N . LEU A 1 193 ? 12.552 -27.874 29.498 1 65.84 570 LEU A N 1
ATOM 1254 C CA . LEU A 1 193 ? 13.823 -28.122 28.825 1 65.65 570 LEU A CA 1
ATOM 1255 C C . LEU A 1 193 ? 14.397 -29.49 29.199 1 66.27 570 LEU A C 1
ATOM 1256 O O . LEU A 1 193 ? 14.995 -30.159 28.36 1 65.7 570 LEU A O 1
ATOM 1261 N N . ARG A 1 194 ? 14.181 -29.917 30.452 1 67.28 571 ARG A N 1
ATOM 1262 C CA . ARG A 1 194 ? 14.63 -31.206 30.966 1 68.48 571 ARG A CA 1
ATOM 1263 C C . ARG A 1 194 ? 13.915 -32.304 30.204 1 68.25 571 ARG A C 1
ATOM 1264 O O . ARG A 1 194 ? 14.554 -33.192 29.643 1 68.88 571 ARG A O 1
ATOM 1272 N N . ALA A 1 195 ? 12.587 -32.19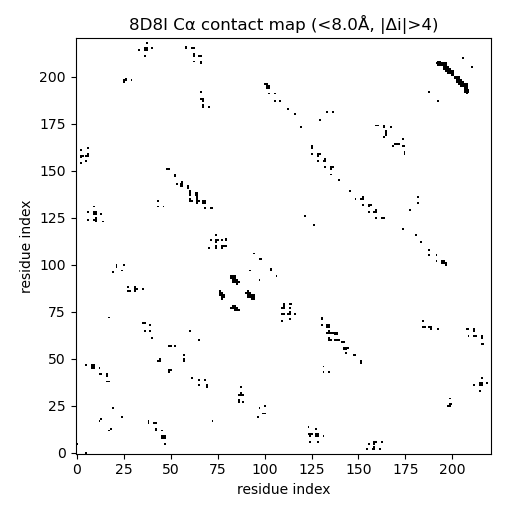4 30.127 1 67.29 572 ALA A N 1
ATOM 1273 C CA . ALA A 1 195 ? 11.725 -33.136 29.445 1 67.02 572 ALA A CA 1
ATOM 1274 C C . ALA A 1 195 ? 12.002 -33.23 27.953 1 66.93 572 ALA A C 1
ATOM 1275 O O . ALA A 1 195 ? 12.064 -34.339 27.442 1 67.91 572 ALA A O 1
ATOM 1277 N N . LEU A 1 196 ? 12.174 -32.091 27.252 1 65.75 573 LEU A N 1
ATOM 1278 C CA . LEU A 1 196 ? 12.42 -32.061 25.81 1 65.21 573 LEU A CA 1
ATOM 1279 C C . LEU A 1 196 ? 13.718 -32.736 25.453 1 66.15 573 LEU A C 1
ATOM 1280 O O . LEU A 1 196 ? 13.778 -33.519 24.509 1 66.05 573 LEU A O 1
ATOM 1285 N N . VAL A 1 197 ? 14.754 -32.448 26.233 1 66.94 574 VAL A N 1
ATOM 1286 C CA . VAL A 1 197 ? 16.09 -32.987 26.043 1 67.66 574 VAL A CA 1
ATOM 1287 C C . VAL A 1 197 ? 16.108 -34.512 26.316 1 68.13 574 VAL A C 1
ATOM 1288 O O . VAL A 1 197 ? 16.805 -35.246 25.621 1 68.25 574 VAL A O 1
ATOM 1292 N N . LEU A 1 198 ? 15.28 -34.992 27.256 1 68.29 575 LEU A N 1
ATOM 1293 C CA . LEU A 1 198 ? 15.187 -36.426 27.552 1 68.49 575 LEU A CA 1
ATOM 1294 C C . LEU A 1 198 ? 14.384 -37.161 26.469 1 67.77 575 LEU A C 1
ATOM 1295 O O . LEU A 1 198 ? 14.744 -38.267 26.079 1 67.63 575 LEU A O 1
ATOM 1300 N N . LYS A 1 199 ? 13.33 -36.524 25.963 1 67.29 576 LYS A N 1
ATOM 1301 C CA . LYS A 1 199 ? 12.506 -37.029 24.865 1 67.74 576 LYS A CA 1
ATOM 1302 C C . LYS A 1 199 ? 13.403 -37.225 23.594 1 67.82 576 LYS A C 1
ATOM 1303 O O . LYS A 1 199 ? 13.339 -38.268 22.929 1 67.63 576 LYS A O 1
ATOM 1309 N N . ASN A 1 200 ? 14.271 -36.23 23.3 1 67.53 577 ASN A N 1
ATOM 1310 C CA . ASN A 1 200 ? 15.126 -36.265 22.118 1 67.58 577 ASN A CA 1
ATOM 1311 C C . ASN A 1 200 ? 16.314 -37.202 22.251 1 68.13 577 ASN A C 1
ATOM 1312 O O . ASN A 1 200 ? 16.446 -38.096 21.424 1 68.75 577 ASN A O 1
ATOM 1317 N N . ARG A 1 201 ? 17.187 -37.016 23.249 1 67.91 578 ARG A N 1
ATOM 1318 C CA . ARG A 1 201 ? 18.358 -37.887 23.409 1 68.09 578 ARG A CA 1
ATOM 1319 C C . ARG A 1 201 ? 18.343 -38.515 24.803 1 68.9 578 ARG A C 1
ATOM 1320 O O . ARG A 1 201 ? 18.996 -38.009 25.716 1 69.43 578 ARG A O 1
ATOM 1328 N N . PRO A 1 202 ? 17.574 -39.601 24.992 1 68.74 579 PRO A N 1
ATOM 1329 C CA . PRO A 1 202 ? 17.457 -40.194 26.333 1 69.08 579 PRO A CA 1
ATOM 1330 C C . PRO A 1 202 ? 18.759 -40.752 26.879 1 70.09 579 PRO A C 1
ATOM 1331 O O . PRO A 1 202 ? 19.048 -40.61 28.063 1 70.74 579 PRO A O 1
ATOM 1335 N N . LEU A 1 203 ? 19.55 -41.373 26.013 1 70.13 580 LEU A N 1
ATOM 1336 C CA . LEU A 1 203 ? 20.829 -41.944 26.403 1 70.23 580 LEU A CA 1
ATOM 1337 C C . LEU A 1 203 ? 21.825 -40.858 26.772 1 69.91 580 LEU A C 1
ATOM 1338 O O . LEU A 1 203 ? 22.706 -41.124 27.587 1 70.64 580 LEU A O 1
ATOM 1343 N N . GLU A 1 204 ? 21.718 -39.642 26.184 1 69.03 581 GLU A N 1
ATOM 1344 C CA . GLU A 1 204 ? 22.625 -38.552 26.547 1 68.78 581 GLU A CA 1
ATOM 1345 C C . GLU A 1 204 ? 22.036 -37.893 27.809 1 69.07 581 GLU A C 1
ATOM 1346 O O . GLU A 1 204 ? 21.306 -36.886 27.747 1 69.6 581 GLU A O 1
ATOM 1352 N N . THR A 1 205 ? 22.28 -38.553 28.945 1 68.32 582 THR A N 1
ATOM 1353 C CA . THR A 1 205 ? 21.781 -38.178 30.271 1 68.18 582 THR A CA 1
ATOM 1354 C C . THR A 1 205 ? 22.385 -36.847 30.785 1 66.96 582 THR A C 1
ATOM 1355 O O . THR A 1 205 ? 21.798 -36.209 31.661 1 67.49 582 THR A O 1
ATOM 1359 N N . SER A 1 206 ? 23.536 -36.424 30.233 1 64.93 583 SER A N 1
ATOM 1360 C CA . SER A 1 206 ? 24.163 -35.181 30.646 1 63.53 583 SER A CA 1
ATOM 1361 C C . SER A 1 206 ? 23.842 -33.993 29.724 1 62.02 583 SER A C 1
ATOM 1362 O O . SER A 1 206 ? 24.468 -32.952 29.862 1 62.86 583 SER A O 1
ATOM 1365 N N . ARG A 1 207 ? 22.906 -34.128 28.801 1 59.9 584 ARG A N 1
ATOM 1366 C CA . ARG A 1 207 ? 22.58 -33.067 27.853 1 59.09 584 ARG A CA 1
ATOM 1367 C C . ARG A 1 207 ? 22.018 -31.848 28.565 1 58.37 584 ARG A C 1
ATOM 1368 O O . ARG A 1 207 ? 22.359 -30.714 28.21 1 58.41 584 ARG A O 1
ATOM 1376 N N . PHE A 1 208 ? 21.147 -32.084 29.56 1 57.44 585 PHE A N 1
ATOM 1377 C CA . PHE A 1 208 ? 20.543 -31.022 30.344 1 57.56 585 PHE A CA 1
ATOM 1378 C C . PHE A 1 208 ? 21.632 -30.324 31.15 1 57.48 585 PHE A C 1
ATOM 1379 O O . PHE A 1 208 ? 21.697 -29.089 31.174 1 57.43 585 PHE A O 1
ATOM 1387 N N . THR A 1 209 ? 22.532 -31.121 31.761 1 57.04 586 THR A N 1
ATOM 1388 C CA . THR A 1 209 ? 23.647 -30.628 32.534 1 57.36 586 THR A CA 1
ATOM 1389 C C . THR A 1 209 ? 24.536 -29.757 31.67 1 57.9 586 THR A C 1
ATOM 1390 O O . THR A 1 209 ? 24.801 -28.617 32.036 1 58.59 586 THR A O 1
ATOM 1394 N N . LYS A 1 210 ? 24.907 -30.241 30.471 1 57.44 587 LYS A N 1
ATOM 1395 C CA . LYS A 1 210 ? 25.732 -29.493 29.537 1 57.51 587 LYS A CA 1
ATOM 1396 C C . LYS A 1 210 ? 25.104 -28.14 29.192 1 56.46 587 LYS A C 1
ATOM 1397 O O . LYS A 1 210 ? 25.82 -27.162 29.078 1 56.6 587 LYS A O 1
ATOM 1403 N N . LEU A 1 211 ? 23.778 -28.074 29.106 1 55.94 588 LEU A N 1
ATOM 1404 C CA . LEU A 1 211 ? 23.076 -26.821 28.868 1 56.81 588 LEU A CA 1
ATOM 1405 C C . LEU A 1 211 ? 23.137 -25.858 30.073 1 59.4 588 LEU A C 1
ATOM 1406 O O . LEU A 1 211 ? 23.464 -24.681 29.891 1 60.26 588 LEU A O 1
ATOM 1411 N N . LEU A 1 212 ? 22.906 -26.356 31.307 1 59.94 589 LEU A N 1
ATOM 1412 C CA . LEU A 1 212 ? 23.045 -25.517 32.498 1 60.58 589 LEU A CA 1
ATOM 1413 C C . LEU A 1 212 ? 24.494 -25.05 32.732 1 61.32 589 LEU A C 1
ATOM 1414 O O . LEU A 1 212 ? 24.744 -24.054 33.434 1 62 589 LEU A O 1
ATOM 1419 N N . LEU A 1 213 ? 25.457 -25.789 32.169 1 60.84 590 LEU A N 1
ATOM 1420 C CA . LEU A 1 213 ? 26.868 -25.448 32.261 1 60.45 590 LEU A CA 1
ATOM 1421 C C . LEU A 1 213 ? 27.267 -24.303 31.358 1 60.24 590 LEU A C 1
ATOM 1422 O O . LEU A 1 213 ? 28.364 -23.776 31.542 1 61.16 590 LEU A O 1
ATOM 1427 N N . LYS A 1 214 ? 26.411 -23.918 30.384 1 59 591 LYS A N 1
ATOM 1428 C CA . LYS A 1 214 ? 26.652 -22.765 29.516 1 58.57 591 LYS A CA 1
ATOM 1429 C C . LYS A 1 214 ? 26.33 -21.467 30.262 1 58.39 591 LYS A C 1
ATOM 1430 O O . LYS A 1 214 ? 26.828 -20.427 29.873 1 59.45 591 LYS A O 1
ATOM 1436 N N . LEU A 1 215 ? 25.481 -21.507 31.3 1 57.5 592 LEU A N 1
ATOM 1437 C CA . LEU A 1 215 ? 25.052 -20.355 32.083 1 57.05 592 LEU A CA 1
ATOM 1438 C C . LEU A 1 215 ? 26.2 -19.57 32.73 1 57.23 592 LEU A C 1
ATOM 1439 O O . LEU A 1 215 ? 26.199 -18.346 32.572 1 57.92 592 LEU A O 1
ATOM 1444 N N . PRO A 1 216 ? 27.214 -20.188 33.401 1 56.56 593 PRO A N 1
ATOM 1445 C CA . PRO A 1 216 ? 28.348 -19.382 33.903 1 55.77 593 PRO A CA 1
ATOM 1446 C C . PRO A 1 216 ? 29.266 -18.882 32.779 1 55.95 593 PRO A C 1
ATOM 1447 O O . PRO A 1 216 ? 29.892 -17.836 32.908 1 55.98 593 PRO A O 1
ATOM 1451 N N . ASP A 1 217 ? 29.323 -19.592 31.656 1 56.55 594 ASP A N 1
ATOM 1452 C CA . ASP A 1 217 ? 30.08 -19.133 30.482 1 57.41 594 ASP A CA 1
ATOM 1453 C C . ASP A 1 217 ? 29.439 -17.855 29.941 1 56.98 594 ASP A C 1
ATOM 1454 O O . ASP A 1 217 ? 30.153 -16.904 29.606 1 57.43 594 ASP A O 1
ATOM 1459 N N . LEU A 1 218 ? 28.086 -17.823 29.901 1 55.91 595 LEU A N 1
ATOM 1460 C CA . LEU A 1 218 ? 27.311 -16.664 29.475 1 55.4 595 LEU A CA 1
ATOM 1461 C C . LEU A 1 218 ? 27.406 -15.527 30.474 1 55.77 595 LEU A C 1
ATOM 1462 O O . LEU A 1 218 ? 27.504 -14.369 30.085 1 56.1 595 LEU A O 1
ATOM 1467 N N . ARG A 1 219 ? 27.409 -15.851 31.756 1 56.2 596 ARG A N 1
ATOM 1468 C CA . ARG A 1 219 ? 27.574 -14.873 32.819 1 57.02 596 ARG A CA 1
ATOM 1469 C C . ARG A 1 219 ? 28.999 -14.257 32.777 1 57.64 596 ARG A C 1
ATOM 1470 O O . ARG A 1 219 ? 29.124 -13.07 32.969 1 57.78 596 ARG A O 1
ATOM 1478 N N . THR A 1 220 ? 30.05 -15.022 32.442 1 58.46 597 THR A N 1
ATOM 1479 C CA . THR A 1 220 ? 31.411 -14.472 32.305 1 59.8 597 THR A CA 1
ATOM 1480 C C . THR A 1 220 ? 31.493 -13.525 31.095 1 60.73 597 THR A C 1
ATOM 1481 O O . THR A 1 220 ? 32.034 -12.443 31.221 1 60.55 597 THR A O 1
ATOM 1485 N N . LEU A 1 221 ? 30.948 -13.922 29.94 1 61.43 598 LEU A N 1
ATOM 1486 C CA . LEU A 1 221 ? 30.977 -13.09 28.747 1 62.91 598 LEU A CA 1
ATOM 1487 C C . LEU A 1 221 ? 30.221 -11.764 28.962 1 65.14 598 LEU A C 1
ATOM 1488 O O . LEU A 1 221 ? 30.629 -10.724 28.455 1 65.32 598 LEU A O 1
ATOM 1493 N N . ASN A 1 222 ? 29.12 -11.809 29.7 1 66.45 599 ASN A N 1
ATOM 1494 C CA . ASN A 1 222 ? 28.348 -10.618 30.003 1 68.54 599 ASN A CA 1
ATOM 1495 C C . ASN A 1 222 ? 29.184 -9.716 30.942 1 70.21 599 ASN A C 1
ATOM 1496 O O . ASN A 1 222 ? 29.295 -8.51 30.724 1 70.54 599 ASN A O 1
ATOM 1501 N N . ASN A 1 223 ? 29.801 -10.312 31.966 1 70.92 600 ASN A N 1
ATOM 1502 C CA . ASN A 1 223 ? 30.608 -9.567 32.916 1 71.87 600 ASN A CA 1
ATOM 1503 C C . ASN A 1 223 ? 31.868 -8.988 32.251 1 72.75 600 ASN A C 1
ATOM 1504 O O . ASN A 1 223 ? 32.252 -7.868 32.548 1 73.28 600 ASN A O 1
ATOM 1509 N N . MET A 1 224 ? 32.451 -9.705 31.297 1 72.8 601 MET A N 1
ATOM 1510 C CA . MET A 1 224 ? 33.662 -9.275 30.622 1 73.58 601 MET A CA 1
ATOM 1511 C C . MET A 1 224 ? 33.432 -8.268 29.514 1 73.85 601 MET A C 1
ATOM 1512 O O . MET A 1 224 ? 34.358 -7.522 29.198 1 74.45 601 MET A O 1
ATOM 1517 N N . HIS A 1 225 ? 32.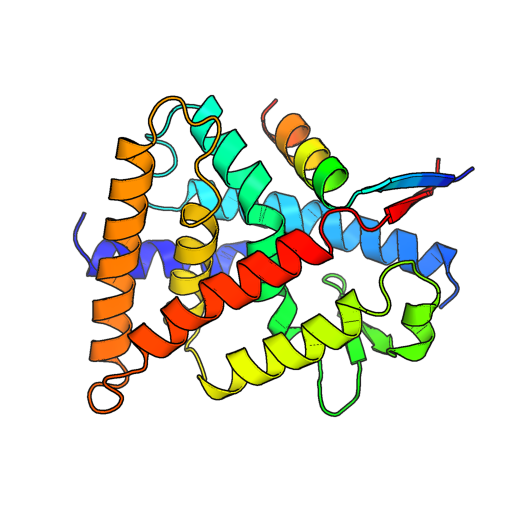268 -8.296 28.852 1 73.35 602 HIS A N 1
ATOM 1518 C CA . HIS A 1 225 ? 32.087 -7.477 27.653 1 73.17 602 HIS A CA 1
ATOM 1519 C C . HIS A 1 225 ? 30.897 -6.519 27.616 1 72.93 602 HIS A C 1
ATOM 1520 O O . HIS A 1 225 ? 30.824 -5.757 26.662 1 73.23 602 HIS A O 1
ATOM 1527 N N . SER A 1 226 ? 29.99 -6.523 28.6 1 72.46 603 SER A N 1
ATOM 1528 C CA . SER A 1 226 ? 28.834 -5.621 28.563 1 72.69 603 SER A CA 1
ATOM 1529 C C . SER A 1 226 ? 29.209 -4.131 28.608 1 73.52 603 SER A C 1
ATOM 1530 O O . SER A 1 226 ? 28.393 -3.287 28.245 1 73.7 603 SER A O 1
ATOM 1533 N N . GLU A 1 227 ? 30.426 -3.807 29.079 1 73.8 604 GLU A N 1
ATOM 1534 C CA . GLU A 1 227 ? 30.891 -2.428 29.181 1 74.28 604 GLU A CA 1
ATOM 1535 C C . GLU A 1 227 ? 31.706 -1.955 27.972 1 74.51 604 GLU A C 1
ATOM 1536 O O . GLU A 1 227 ? 32.11 -0.794 27.945 1 75.26 604 GLU A O 1
ATOM 1542 N N . LYS A 1 228 ? 31.937 -2.822 26.973 1 73.72 605 LYS A N 1
ATOM 1543 C CA . LYS A 1 228 ? 32.656 -2.441 25.76 1 73.7 605 LYS A CA 1
ATOM 1544 C C . LYS A 1 228 ? 31.872 -1.341 24.982 1 74.22 605 LYS A C 1
ATOM 1545 O O . LYS A 1 228 ? 30.645 -1.356 24.993 1 74.2 605 LYS A O 1
ATOM 1551 N N . LEU A 1 229 ? 32.57 -0.386 24.326 1 74.49 606 LEU A N 1
ATOM 1552 C CA . LEU A 1 229 ? 31.899 0.726 23.655 1 75 606 LEU A CA 1
ATOM 1553 C C . LEU A 1 229 ? 31.487 0.501 22.215 1 76.33 606 LEU A C 1
ATOM 1554 O O . LEU A 1 229 ? 32.222 -0.089 21.419 1 76.31 606 LEU A O 1
ATOM 1559 N N . LEU A 1 230 ? 30.316 1.076 21.877 1 77.39 607 LEU A N 1
ATOM 1560 C CA . LEU A 1 230 ? 29.687 1.094 20.553 1 78.81 607 LEU A CA 1
ATOM 1561 C C . LEU A 1 230 ? 29.69 2.544 20.014 1 80.72 607 LEU A C 1
ATOM 1562 O O . LEU A 1 230 ? 29.472 3.488 20.783 1 80.65 607 LEU A O 1
ATOM 1567 N N . SER A 1 231 ? 29.916 2.719 18.702 1 82.03 608 SER A N 1
ATOM 1568 C CA . SER A 1 231 ? 29.927 4.048 18.1 1 83.97 608 SER A CA 1
ATOM 1569 C C . SER A 1 231 ? 28.714 4.246 17.207 1 86.28 608 SER A C 1
ATOM 1570 O O . SER A 1 231 ? 28.342 3.331 16.472 1 86.76 608 SER A O 1
ATOM 1573 N N . PHE A 1 232 ? 28.083 5.429 17.277 1 87.6 609 PHE A N 1
ATOM 1574 C CA . PHE A 1 232 ? 26.899 5.743 16.471 1 89.42 609 PHE A CA 1
ATOM 1575 C C . PHE A 1 232 ? 27.046 7.102 15.818 1 91.39 609 PHE A C 1
ATOM 1576 O O . PHE A 1 232 ? 27.527 8.023 16.464 1 91.57 609 PHE A O 1
ATOM 1584 N N . ARG A 1 233 ? 26.603 7.255 14.56 1 92.78 610 ARG A N 1
ATOM 1585 C CA . ARG A 1 233 ? 26.67 8.553 13.883 1 94.6 610 ARG A CA 1
ATOM 1586 C C . ARG A 1 233 ? 25.742 9.549 14.612 1 95.71 610 ARG A C 1
ATOM 1587 O O . ARG A 1 233 ? 24.573 9.244 14.862 1 96.05 610 ARG A O 1
ATOM 1595 N N . VAL A 1 234 ? 26.289 10.697 15.027 1 95.88 611 VAL A N 1
ATOM 1596 C CA . VAL A 1 234 ? 25.54 11.702 15.78 1 96.26 611 VAL A CA 1
ATOM 1597 C C . VAL A 1 234 ? 25.193 12.931 14.908 1 96.55 611 VAL A C 1
ATOM 1598 O O . VAL A 1 234 ? 25.788 13.147 13.848 1 96.74 611 VAL A O 1
ATOM 1602 N N . THR B 2 1 ? 30.635 14.216 15.892 1 90.07 2045 THR B N 1
ATOM 1603 C CA . THR B 2 1 ? 29.983 13.456 14.819 1 90.66 2045 THR B CA 1
ATOM 1604 C C . THR B 2 1 ? 29.755 11.968 15.186 1 90.44 2045 THR B C 1
ATOM 1605 O O . THR B 2 1 ? 29.045 11.271 14.452 1 90.57 2045 THR B O 1
ATOM 1609 N N . HIS B 2 2 ? 30.311 11.481 16.32 1 89.75 2046 HIS B N 1
ATOM 1610 C CA . HIS B 2 2 ? 30.102 10.092 16.745 1 89.26 2046 HIS B CA 1
ATOM 1611 C C . HIS B 2 2 ? 29.839 9.988 18.236 1 88.36 2046 HIS B C 1
ATOM 1612 O O . HIS B 2 2 ? 30.486 10.656 19.039 1 88.37 2046 HIS B O 1
ATOM 1619 N N . ARG B 2 3 ? 28.851 9.168 18.591 1 87.48 2047 ARG B N 1
ATOM 1620 C CA . ARG B 2 3 ? 28.377 8.913 19.949 1 86.99 2047 ARG B CA 1
ATOM 1621 C C . ARG B 2 3 ? 28.988 7.592 20.46 1 85.34 2047 ARG B C 1
ATOM 1622 O O . ARG B 2 3 ? 29.067 6.636 19.701 1 85.05 2047 ARG B O 1
ATOM 1630 N N . LEU B 2 4 ? 29.424 7.545 21.734 1 84.04 2048 LEU B N 1
ATOM 1631 C CA . LEU B 2 4 ? 30.006 6.344 22.354 1 83.14 2048 LEU B CA 1
ATOM 1632 C C . LEU B 2 4 ? 29.121 5.929 23.534 1 82.35 2048 LEU B C 1
ATOM 1633 O O . LEU B 2 4 ? 28.737 6.783 24.336 1 82.92 2048 LEU B O 1
ATOM 1638 N N . ILE B 2 5 ? 28.79 4.628 23.645 1 80.86 2049 ILE B N 1
ATOM 1639 C CA . ILE B 2 5 ? 27.935 4.088 24.718 1 79.48 2049 ILE B CA 1
ATOM 1640 C C . ILE B 2 5 ? 28.228 2.574 24.95 1 78.17 2049 ILE B C 1
ATOM 1641 O O . ILE B 2 5 ? 28.517 1.858 23.99 1 78.14 2049 ILE B O 1
ATOM 1646 N N . THR B 2 6 ? 28.177 2.092 26.212 1 76.88 2050 THR B N 1
ATOM 1647 C CA . THR B 2 6 ? 28.436 0.676 26.479 1 75.92 2050 THR B CA 1
ATOM 1648 C C . THR B 2 6 ? 27.337 -0.214 25.873 1 75.29 2050 THR B C 1
ATOM 1649 O O . THR B 2 6 ? 26.239 0.264 25.569 1 75.34 2050 THR B O 1
ATOM 1653 N N . LEU B 2 7 ? 27.643 -1.51 25.681 1 74.3 2051 LEU B N 1
ATOM 1654 C CA . LEU B 2 7 ? 26.692 -2.486 25.153 1 73.48 2051 LEU B CA 1
ATOM 1655 C C . LEU B 2 7 ? 25.496 -2.591 26.074 1 72.93 2051 LEU B C 1
ATOM 1656 O O . LEU B 2 7 ? 24.384 -2.667 25.585 1 73.29 2051 LEU B O 1
ATOM 1661 N N . ALA B 2 8 ? 25.716 -2.554 27.4 1 72.16 2052 ALA B N 1
ATOM 1662 C CA . ALA B 2 8 ? 24.657 -2.647 28.404 1 71.79 2052 ALA B CA 1
ATOM 1663 C C . ALA B 2 8 ? 23.699 -1.449 28.351 1 71.85 2052 ALA B C 1
ATOM 1664 O O . ALA B 2 8 ? 22.481 -1.639 28.365 1 71.91 2052 ALA B O 1
ATOM 1666 N N . ASP B 2 9 ? 24.249 -0.225 28.273 1 71.71 2053 ASP B N 1
ATOM 1667 C CA . ASP B 2 9 ? 23.47 1.001 28.254 1 72.23 2053 ASP B CA 1
ATOM 1668 C C . ASP B 2 9 ? 22.657 1.12 26.982 1 71.85 2053 ASP B C 1
ATOM 1669 O O . ASP B 2 9 ? 21.522 1.57 27.037 1 71.82 2053 ASP B O 1
ATOM 1674 N N . HIS B 2 10 ? 23.232 0.741 25.84 1 71.56 2054 HIS B N 1
ATOM 1675 C CA . HIS B 2 10 ? 22.516 0.811 24.57 1 72.05 2054 HIS B CA 1
ATOM 1676 C C . HIS B 2 10 ? 21.351 -0.194 24.527 1 72.88 2054 HIS B C 1
ATOM 1677 O O . HIS B 2 10 ? 20.294 0.108 23.979 1 72.88 2054 HIS B O 1
ATOM 1684 N N . ILE B 2 11 ? 21.528 -1.3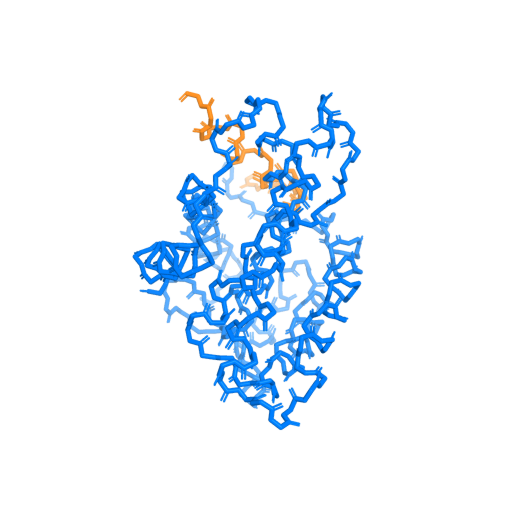62 25.162 1 73.47 2055 ILE B N 1
ATOM 1685 C CA . ILE B 2 11 ? 20.494 -2.39 25.291 1 74.15 2055 ILE B CA 1
ATOM 1686 C C . ILE B 2 11 ? 19.381 -1.813 26.188 1 74.18 2055 ILE B C 1
ATOM 1687 O O . ILE B 2 11 ? 18.225 -1.786 25.772 1 74.11 2055 ILE B O 1
ATOM 1692 N N . ALA B 2 12 ? 19.748 -1.278 27.369 1 74.11 2056 ALA B N 1
ATOM 1693 C CA . ALA B 2 12 ? 18.787 -0.665 28.296 1 74.66 2056 ALA B CA 1
ATOM 1694 C C . ALA B 2 12 ? 18.059 0.521 27.658 1 75.28 2056 ALA B C 1
ATOM 1695 O O . ALA B 2 12 ? 16.89 0.745 27.962 1 75.52 2056 ALA B O 1
ATOM 1697 N N . GLN B 2 13 ? 18.731 1.249 26.755 1 75.42 2057 GLN B N 1
ATOM 1698 C CA . GLN B 2 13 ? 18.137 2.373 26.042 1 76.28 2057 GLN B CA 1
ATOM 1699 C C . GLN B 2 13 ? 17.041 1.886 25.114 1 76.37 2057 GLN B C 1
ATOM 1700 O O . GLN B 2 13 ? 15.926 2.398 25.201 1 76.58 2057 GLN B O 1
ATOM 1706 N N . ILE B 2 14 ? 17.33 0.86 24.275 1 75.9 2058 ILE B N 1
ATOM 1707 C CA . ILE B 2 14 ? 16.347 0.268 23.367 1 76.14 2058 ILE B CA 1
ATOM 1708 C C . ILE B 2 14 ? 15.168 -0.284 24.167 1 77.67 2058 ILE B C 1
ATOM 1709 O O . ILE B 2 14 ? 14.019 -0.064 23.793 1 77.74 2058 ILE B O 1
ATOM 1714 N N . ILE B 2 15 ? 15.452 -0.961 25.287 1 78.89 2059 ILE B N 1
ATOM 1715 C CA . ILE B 2 15 ? 14.413 -1.539 26.143 1 80.85 2059 ILE B CA 1
ATOM 1716 C C . ILE B 2 15 ? 13.469 -0.471 26.723 1 83.14 2059 ILE B C 1
ATOM 1717 O O . ILE B 2 15 ? 12.263 -0.538 26.472 1 83.35 2059 ILE B O 1
ATOM 1722 N N . THR B 2 16 ? 14.007 0.533 27.446 1 84.33 2060 THR B N 1
ATOM 1723 C CA . THR B 2 16 ? 13.166 1.574 28.035 1 86.12 2060 THR B CA 1
ATOM 1724 C C . THR B 2 16 ? 12.373 2.342 26.953 1 88.06 2060 THR B C 1
ATOM 1725 O O . THR B 2 16 ? 11.221 2.698 27.19 1 88.62 2060 THR B O 1
ATOM 1729 N N . GLN B 2 17 ? 12.948 2.524 25.761 1 89.04 2061 GLN B N 1
ATOM 1730 C CA . GLN B 2 17 ? 12.271 3.18 24.641 1 90.56 2061 GLN B CA 1
ATOM 1731 C C . GLN B 2 17 ? 11.119 2.287 24.116 1 91.62 2061 GLN B C 1
ATOM 1732 O O . GLN B 2 17 ? 10.044 2.787 23.81 1 91.76 2061 GLN B O 1
ATOM 1738 N N . ASP B 2 18 ? 11.332 0.971 24.047 1 92.33 2062 ASP B N 1
ATOM 1739 C CA . ASP B 2 18 ? 10.317 0.015 23.584 1 93.53 2062 ASP B CA 1
ATOM 1740 C C . ASP B 2 18 ? 9.164 -0.156 24.608 1 94.54 2062 ASP B C 1
ATOM 1741 O O . ASP B 2 18 ? 8.071 -0.587 24.231 1 94.91 2062 ASP B O 1
ATOM 1746 N N . PHE B 2 19 ? 9.404 0.166 25.892 1 94.62 2063 PHE B N 1
ATOM 1747 C CA . PHE B 2 19 ? 8.364 0.044 26.909 1 95.21 2063 PHE B CA 1
ATOM 1748 C C . PHE B 2 19 ? 7.63 1.372 27.139 1 96.47 2063 PHE B C 1
ATOM 1749 O O . PHE B 2 19 ? 7.21 1.66 28.254 1 96.66 2063 PHE B O 1
ATOM 1757 N N . ALA B 2 20 ? 7.451 2.164 26.07 1 97.08 2064 ALA B N 1
ATOM 1758 C CA . ALA B 2 20 ? 6.729 3.432 26.123 1 97.92 2064 ALA B CA 1
ATOM 1759 C C . ALA B 2 20 ? 5.336 3.265 25.496 1 98.57 2064 ALA B C 1
ATOM 1760 O O . ALA B 2 20 ? 5.175 2.56 24.498 1 98.83 2064 ALA B O 1
#

Solvent-accessible surface area: 10748 Å² total; per-residue (Å²): 123,64,52,116,69,2,20,49,70,0,11,108,2,7,136,115,30,15,115,214,89,69,55,108,4,13,56,25,28,28,163,10,11,25,55,0,0,96,41,0,1,75,0,0,58,65,2,20,30,1,125,134,12,51,102,80,0,2,23,24,0,0,80,33,0,0,15,7,0,4,4,3,38,40,6,90,32,20,63,51,191,90,78,29,5,64,21,32,62,152,57,75,14,46,47,168,55,1,42,57,15,52,18,33,101,16,14,51,22,9,10,89,2,1,95,89,12,102,99,12,78,33,61,87,63,0,39,0,1,0,2,0,0,0,0,0,14,2,77,64,81,59,25,124,74,43,56,33,0,91,123,11,31,77,51,0,19,93,0,0,111,42,0,5,95,135,50,126,69,172,31,112,46,4,19,70,78,0,58,101,20,40,80,46,0,91,72,16,22,98,120,9,16,123,49,87,0,21,16,168,123,122,81,85,97,20,23,5,33,76,12,1,25,94,5,0,74,108,45,51,127

GO terms:
  GO:1990837 sequence-specific double-stranded DNA binding (F, IDA)
  GO:0000977 RNA polymerase II transcription regulatory region sequence-specific DNA binding (F, IDA)
  GO:0000122 negative regulation of transcription by RNA polymerase II (P, IDA)
  GO:0001227 DNA-binding transcription repressor activity, RNA polymerase II-specific (F, IDA)
  GO:0000978 RNA polymerase II cis-regulatory region sequence-specific DNA binding (F, IMP)
  GO:0000978 RNA polymerase II cis-regulatory region sequence-specific DNA binding (F, IDA)
  GO:0001222 transcription corepressor binding (F, IDA)
  GO:0045892 negative regulation of DNA-templated transcription (P, IDA)
  GO:0020037 heme binding (F, IDA)
  GO:0001678 intracellular glucose homeostasis (P, IMP)
  GO:0001222 transcription corepressor binding (F, IMP)
  GO:0045892 negative regulation of DNA-templated transcription (P, IMP)
  GO:0005515 protein binding (F, IPI)
  GO:0004879 nuclear receptor activity (F, TAS)
  GO:0005634 nucleus (C, TAS)
  GO:0003707 nuclear steroid receptor activity (F, TAS)
  GO:0005654 nucleoplasm (C, TAS)
  GO:0000785 chromatin (C, IDA)
  GO:0000976 transcription cis-regulatory region binding (F, IDA)
  GO:0034144 negative regulation of toll-like receptor 4 signaling pathway (P, IMP)

Foldseek 3Di:
DDLVVQLVQLLVLLCVLQVADPQVVLVLQVVQVVSLLVSLLSSQVSHVLLVVFDPQQNVVLSVQQVQLLCLLSQLVQQDLVQCWGATNVRDIDHLVSVVSAFCNVLSVLSSVLSVLVVVLVADSSLSSLLSNLSSLVGDCPPGPDVPSSVVSNVSSLVSNQVVCCVPCVVPNCSSVSSVVCNVSSVVSCVVPVPTDRDDDD/DDDDDDPVVVVVVVVVVVVD

Secondary structure (DSSP, 8-state):
--HHHHHHHHHHHHHHHT---HHHHHHHHHHHHHHHHHHHHHHHHTSTTTTTS-HHHHHHHHHHHHHHHHHHHHGGGEETTTTEEE-TTS-EEETTGGGGSS-SHHHHHHHHHHHHHHTT---HHHHHHHHHHHHHTS--TT-S-HHHHHHHHHHHHHHHHHHHHHH-SS-TTHHHHHHTHHHHHHHHHHHHTT-EEEEE-/-EEEEEHHHHHHHHHHHHT-

InterPro domains:
  IPR000536 Nuclear hormone receptor, ligand-binding domain [PF00104] (437-611)
  IPR000536 Nuclear hormone receptor, ligand-binding domain [PS51843] (284-614)
  IPR000536 Nuclear hormone receptor, ligand-binding domain [SM00430] (441-599)
  IPR001628 Zinc finger, nuclear hormone receptor-type [PF00105] (131-200)
  IPR001628 Zinc finger, nuclear hormone receptor-type [PR00047] (132-148)
  IPR001628 Zinc finger, nuclear hormone receptor-type [PR00047] (148-163)
  IPR001628 Zinc finger, nuclear hormone receptor-type [PR00047] (182-190)
  IPR001628 Zinc finger, nuclear hormone receptor-type [PR00047] (190-198)
  IPR001628 Zinc finger, nuclear hormone receptor-type [PS00031] (132-158)
  IPR001628 Zinc finger, nuclear hormone receptor-type [PS51030] (129-205)
  IPR001628 Zinc finger, nuclear hormone receptor-type [SM00399] (129-201)
  IPR001723 Nuclear hormone receptor [PR00398] (194-204)
  IPR001723 Nuclear hormone receptor [PR00398] (442-463)
  IPR001723 Nuclear hormone receptor [PR00398] (463-479)
  IPR001723 Nuclear hormone receptor [PR00398] (530-545)
  IPR001723 Nuclear hormone receptor [PR00398] (587-604)
  IPR013088 Zinc finger, NHR/GATA-type [G3DSA:3.30.50.10] (123-216)
  IPR035500 Nuclear hormone receptor-like domain superfamily [G3DSA:1.10.565.10] (276-614)
  IPR035500 Nuclear hormone receptor-like domain superfamily [SSF48508] (417-611)
  IPR050234 Nuclear hormone receptor family NR1 subfamily [PTHR24082] (93-611)

Radius of gyration: 17.32 Å; Cα contacts (8 Å, |Δi|>4): 253; chains: 2; bounding box: 40×55×40 Å

Organism: Homo sapiens (NCBI:txid9606)

Nearest PDB structures (foldseek):
  8d8i-assembly1_A  TM=1.005E+00  e=1.046E-30  Homo sapiens
  2v7c-assembly2_B  TM=9.155E-01  e=1.170E-17  Homo sapiens
  3kmz-assembly1_B  TM=9.136E-01  e=4.140E-14  Homo sapiens
  1fcx-assembly1_A  TM=9.226E-01  e=2.368E-13  Homo sapiens
  7wqq-assembly1_A  TM=9.372E-01  e=7.829E-13  Homo sapiens